Protein AF-A0A450TAS0-F1 (afdb_monomer)

Secondary structure (DSSP, 8-state):
--SSHHHHHHHTTS---S-----S---SS-HHHHHHHHHHHHHHHHT-TTGGG-S--SSHHHHHHHHHHHHHHHHHHHHHHHHHHIIIIIS----TTHHHHHHHHHHHHHHHHHHHHHHHHHHHHHHHHHHHHHHHHT-HHHHHHHHHHHHHHHHHT-HHHHHHHHHHHHHHHHTTSS-S-HHHHHHHHHHHHHHHHHHHHHHHHHHHHHHHHT--HHHHHHHHHHHHHHHHTTS-HHHHHHHHHHHHHTT-TTHHHHHHHHHHHHHHHSTT--IIIIITHHHHHHHHHHHHHHHHHHHHH-

InterPro domains:
  IPR011435 Na(+), Li(+), K(+)/H(+) antiporter subunit A/B [PF07556] (79-300)

Sequence (302 aa):
MRYYSVALIVVRRYSYPASSTCLAIGYATRYKSCVARWKKCILHHRANPQLARIIPRGNDNLYRLLITIGGSIRDLAPVILVIGFFQIVILGNPIPNLGDIAVGIVLVLLGLTLFVRGLEIGLFPLGEALAYSFAKKGSLWWLLIFAFSLGFGTTVAEPALIAVAKEAANVAVEAGMIQSSEAARMEYALGLRFTVALSVGFAIVLGVFRILRGWPVQYLILGGYAGVVIMTGFAPEEIIGIAYDSGGVTTSTITVPMVTALGVGLASSIQGRNPFSDGFGLIAFASLTPMIFVMGYGMLIQ

Radius of gyration: 24.29 Å; Cα contacts (8 Å, |Δi|>4): 286; chains: 1; bounding box: 69×49×59 Å

Foldseek 3Di:
DPPPVVVVVVVVPDDDPDDDDDDDDDDDDCPVVVVVVVVVVVVVVVPDPVVVPPPPPPPPVVVVLVVLLVVLCVVCVVVCVVVVCCQCPVVVHDDPPPPVVVVVSVVSSVVLSVVLVCCVVPQLVVLLVVLLVCLVVVPLPVLLVVQLCLQLVLLLPQPVLLVLLLVLLVLCVVVVLFPPDPVGSVVSSVVLSNLLSNLRSVLSSVLLVCLVVVPQLVVVLVVLVVLLVVLLVVFDPSQLVSLLVSLVSLCDSRNQSNQLSNQLSNQVSDPPGDSVRSSNSSNSSSSRRSSNRSSVVRVVSD

Organism: NCBI:txid2126562

Structure (mmCIF, N/CA/C/O backbone):
data_AF-A0A450TAS0-F1
#
_entry.id   AF-A0A450TAS0-F1
#
loop_
_atom_site.group_PDB
_atom_site.id
_atom_site.type_symbol
_atom_site.label_atom_id
_atom_site.label_alt_id
_atom_site.label_comp_id
_atom_site.label_asym_id
_atom_site.label_entity_id
_atom_site.label_seq_id
_atom_site.pdbx_PDB_ins_code
_atom_site.Cartn_x
_atom_site.Cartn_y
_atom_site.Cartn_z
_atom_site.occupancy
_atom_site.B_iso_or_equiv
_atom_site.auth_seq_id
_atom_site.auth_comp_id
_atom_site.auth_asym_id
_atom_site.auth_atom_id
_atom_site.pdbx_PDB_model_num
ATOM 1 N N . MET A 1 1 ? -22.346 -19.464 -4.940 1.00 35.44 1 MET A N 1
ATOM 2 C CA . MET A 1 1 ? -23.469 -20.265 -4.396 1.00 35.44 1 MET A CA 1
ATOM 3 C C . MET A 1 1 ? -22.976 -21.519 -3.629 1.00 35.44 1 MET A C 1
ATOM 5 O O . MET A 1 1 ? -23.456 -22.613 -3.875 1.00 35.44 1 MET A O 1
ATOM 9 N N . ARG A 1 2 ? -22.007 -21.395 -2.694 1.00 31.14 2 ARG A N 1
ATOM 10 C CA . ARG A 1 2 ? -21.449 -22.547 -1.930 1.00 31.14 2 ARG A CA 1
ATOM 11 C C . ARG A 1 2 ? -21.096 -22.277 -0.453 1.00 31.14 2 ARG A C 1
ATOM 13 O O . ARG A 1 2 ? -20.587 -23.163 0.215 1.00 31.14 2 ARG A O 1
ATOM 20 N N . TYR A 1 3 ? -21.424 -21.100 0.089 1.00 32.47 3 TYR A N 1
ATOM 21 C CA . TYR A 1 3 ? -21.200 -20.776 1.512 1.00 32.47 3 TYR A CA 1
ATOM 22 C C . TYR A 1 3 ? -22.382 -21.128 2.439 1.00 32.47 3 TYR A C 1
ATOM 24 O O . TYR A 1 3 ? -22.249 -21.058 3.654 1.00 32.47 3 TYR A O 1
ATOM 32 N N . TYR A 1 4 ? -23.523 -21.566 1.895 1.00 30.45 4 TYR A N 1
ATOM 33 C CA . TYR A 1 4 ? -24.718 -21.901 2.686 1.00 30.45 4 TYR A CA 1
ATOM 34 C C . TYR A 1 4 ? -24.730 -23.332 3.252 1.00 30.45 4 TYR A C 1
ATOM 36 O O . TYR A 1 4 ? -25.538 -23.642 4.126 1.00 30.45 4 TYR A O 1
ATOM 44 N N . SER A 1 5 ? -23.835 -24.217 2.805 1.00 30.83 5 SER A N 1
ATOM 45 C CA . SER A 1 5 ? -23.929 -25.648 3.135 1.00 30.83 5 SER A CA 1
ATOM 46 C C . SER A 1 5 ? -23.347 -26.025 4.502 1.00 30.83 5 SER A C 1
ATOM 48 O O . SER A 1 5 ? -23.743 -27.047 5.052 1.00 30.83 5 SER A O 1
ATOM 50 N N . VAL A 1 6 ? -22.479 -25.204 5.105 1.00 38.03 6 VAL A N 1
ATOM 51 C CA . VAL A 1 6 ? -21.898 -25.511 6.430 1.00 38.03 6 VAL A CA 1
ATOM 52 C C . VAL A 1 6 ? -22.846 -25.112 7.569 1.00 38.03 6 VAL A C 1
ATOM 54 O O . VAL A 1 6 ? -22.953 -25.826 8.564 1.00 38.03 6 VAL A O 1
ATOM 57 N N . ALA A 1 7 ? -23.628 -24.041 7.394 1.00 33.78 7 ALA A N 1
ATOM 58 C CA . ALA A 1 7 ? -24.626 -23.619 8.380 1.00 33.78 7 ALA A CA 1
ATOM 59 C C . ALA A 1 7 ? -25.794 -24.619 8.504 1.00 33.78 7 ALA A C 1
ATOM 61 O O . ALA A 1 7 ? -26.314 -24.834 9.596 1.00 33.78 7 ALA A O 1
ATOM 62 N N . LEU A 1 8 ? -26.177 -25.286 7.407 1.00 33.12 8 LEU A N 1
ATOM 63 C CA . LEU A 1 8 ? -27.275 -26.259 7.410 1.00 33.12 8 LEU A CA 1
ATOM 64 C C . LEU A 1 8 ? -26.914 -27.604 8.058 1.00 33.12 8 LEU A C 1
ATOM 66 O O . LEU A 1 8 ? -27.802 -28.268 8.588 1.00 33.12 8 LEU A O 1
ATOM 70 N N . ILE A 1 9 ? -25.640 -28.008 8.063 1.00 35.06 9 ILE A N 1
ATOM 71 C CA . ILE A 1 9 ? -25.219 -29.294 8.648 1.00 35.06 9 ILE A CA 1
ATOM 72 C C . ILE A 1 9 ? -25.269 -29.255 10.182 1.00 35.06 9 ILE A C 1
ATOM 74 O O . ILE A 1 9 ? -25.629 -30.253 10.806 1.00 35.06 9 ILE A O 1
ATOM 78 N N . VAL A 1 10 ? -25.010 -28.095 10.793 1.00 36.88 10 VAL A N 1
ATOM 79 C CA . VAL A 1 10 ? -25.123 -27.919 12.253 1.00 36.88 10 VAL A CA 1
ATOM 80 C C . VAL A 1 10 ? -26.588 -27.928 12.706 1.00 36.88 10 VAL A C 1
ATOM 82 O O . VAL A 1 10 ? -26.901 -28.455 13.769 1.00 36.88 10 VAL A O 1
ATOM 85 N N . VAL A 1 11 ? -27.508 -27.431 11.873 1.00 38.12 11 VAL A N 1
ATOM 86 C CA . VAL A 1 11 ? -28.948 -27.401 12.188 1.00 38.12 11 VAL A CA 1
ATOM 87 C C . VAL A 1 11 ? -29.628 -28.757 11.939 1.00 38.12 11 VAL A C 1
ATOM 89 O O . VAL A 1 11 ? -30.587 -29.092 12.627 1.00 38.12 11 VAL A O 1
ATOM 92 N N . ARG A 1 12 ? -29.126 -29.590 11.013 1.00 30.09 12 ARG A N 1
ATOM 93 C CA . ARG A 1 12 ? -29.760 -30.878 10.654 1.00 30.09 12 ARG A CA 1
ATOM 94 C C . ARG A 1 12 ? -29.526 -32.033 11.636 1.00 30.09 12 ARG A C 1
ATOM 96 O O . ARG A 1 12 ? -30.178 -33.060 11.486 1.00 30.09 12 ARG A O 1
ATOM 103 N N . ARG A 1 13 ? -28.604 -31.908 12.601 1.00 33.25 13 ARG A N 1
ATOM 104 C CA . ARG A 1 13 ? -28.257 -32.997 13.543 1.00 33.25 13 ARG A CA 1
ATOM 105 C C . ARG A 1 13 ? -28.968 -32.944 14.896 1.00 33.25 13 ARG A C 1
ATOM 107 O O . ARG A 1 13 ? -28.821 -33.880 15.672 1.00 33.25 13 ARG A O 1
ATOM 114 N N . TYR A 1 14 ? -29.754 -31.904 15.159 1.00 36.06 14 TYR A N 1
ATOM 115 C CA . TYR A 1 14 ? -30.614 -31.830 16.336 1.00 36.06 14 TYR A CA 1
ATOM 116 C C . TYR A 1 14 ? -32.074 -31.841 15.889 1.00 36.06 14 TYR A C 1
ATOM 118 O O . TYR A 1 14 ? -32.618 -30.820 15.473 1.00 36.06 14 TYR A O 1
ATOM 126 N N . SER A 1 15 ? -32.701 -33.016 15.968 1.00 32.84 15 SER A N 1
ATOM 127 C CA . SER A 1 15 ? -34.155 -33.157 15.902 1.00 32.84 15 SER A CA 1
ATOM 128 C C . SER A 1 15 ? -34.784 -32.347 17.034 1.00 32.84 15 SER A C 1
ATOM 130 O O . SER A 1 15 ? -34.845 -32.803 18.173 1.00 32.84 15 SER A O 1
ATOM 132 N N . TYR A 1 16 ? -35.241 -31.136 16.730 1.00 31.61 16 TYR A N 1
ATOM 133 C CA . TYR A 1 16 ? -36.223 -30.446 17.556 1.00 31.61 16 TYR A CA 1
ATOM 134 C C . TYR A 1 16 ? -37.625 -30.910 17.139 1.00 31.61 16 TYR A C 1
ATOM 136 O O . TYR A 1 16 ? -37.886 -31.032 15.938 1.00 31.61 16 TYR A O 1
ATOM 144 N N . PRO A 1 17 ? -38.538 -31.170 18.091 1.00 27.75 17 PRO A N 1
ATOM 145 C CA . PRO A 1 17 ? -39.923 -31.467 17.769 1.00 27.75 17 PRO A CA 1
ATOM 146 C C . PRO A 1 17 ? -40.563 -30.280 17.043 1.00 27.75 17 PRO A C 1
ATOM 148 O O . PRO A 1 17 ? -40.332 -29.113 17.364 1.00 27.75 17 PRO A O 1
ATOM 151 N N . ALA A 1 18 ? -41.351 -30.619 16.028 1.00 38.34 18 ALA A N 1
ATOM 152 C CA . ALA A 1 18 ? -42.026 -29.701 15.135 1.00 38.34 18 ALA A CA 1
ATOM 153 C C . ALA A 1 18 ? -42.940 -28.725 15.891 1.00 38.34 18 ALA A C 1
ATOM 155 O O . ALA A 1 18 ? -43.994 -29.096 16.393 1.00 38.34 18 ALA A O 1
ATOM 156 N N . SER A 1 19 ? -42.573 -27.447 15.906 1.00 31.59 19 SER A N 1
ATOM 157 C CA . SER A 1 19 ? -43.542 -26.356 15.813 1.00 31.59 19 SER A CA 1
ATOM 158 C C . SER A 1 19 ? -42.838 -25.110 15.276 1.00 31.59 19 SER A C 1
ATOM 160 O O . SER A 1 19 ? -41.764 -24.731 15.735 1.00 31.59 19 SER A O 1
ATOM 162 N N . SER A 1 20 ? -43.455 -24.480 14.275 1.00 29.81 20 SER A N 1
ATOM 163 C CA . SER A 1 20 ? -43.046 -23.253 13.568 1.00 29.81 20 SER A CA 1
ATOM 164 C C . SER A 1 20 ? -41.885 -23.347 12.561 1.00 29.81 20 SER A C 1
ATOM 166 O O . SER A 1 20 ? -40.805 -22.782 12.717 1.00 29.81 20 SER A O 1
ATOM 168 N N . THR A 1 21 ? -42.204 -23.995 11.441 1.00 31.34 21 THR A N 1
ATOM 169 C CA . THR A 1 21 ? -41.833 -23.610 10.070 1.00 31.34 21 THR A CA 1
ATOM 170 C C . THR A 1 21 ? -41.731 -22.089 9.889 1.00 31.34 21 THR A C 1
ATOM 172 O O . THR A 1 21 ? -42.644 -21.358 10.264 1.00 31.34 21 THR A O 1
ATOM 175 N N . CYS A 1 22 ? -40.680 -21.612 9.223 1.00 28.45 22 CYS A N 1
ATOM 176 C CA . CYS A 1 22 ? -40.711 -20.322 8.532 1.00 28.45 22 CYS A CA 1
ATOM 177 C C . CYS A 1 22 ? -39.947 -20.466 7.212 1.00 28.45 22 CYS A C 1
ATOM 179 O O . CYS A 1 22 ? -38.716 -20.441 7.169 1.00 28.45 22 CYS A O 1
ATOM 181 N N . LEU A 1 23 ? -40.724 -20.717 6.159 1.00 28.97 23 LEU A N 1
ATOM 182 C CA . LEU A 1 23 ? -40.334 -20.647 4.758 1.00 28.97 23 LEU A CA 1
ATOM 183 C C . LEU A 1 23 ? -39.962 -19.192 4.403 1.00 28.97 23 LEU A C 1
ATOM 185 O O . LEU A 1 23 ? -40.353 -18.253 5.093 1.00 28.97 23 LEU A O 1
ATOM 189 N N . ALA A 1 24 ? -39.200 -19.023 3.327 1.00 33.38 24 ALA A N 1
ATOM 190 C CA . ALA A 1 24 ? -38.723 -17.744 2.809 1.00 33.38 24 ALA A CA 1
ATOM 191 C C . ALA A 1 24 ? -39.842 -16.727 2.468 1.00 33.38 24 ALA A C 1
ATOM 193 O O . ALA A 1 24 ? -40.981 -17.115 2.235 1.00 33.38 24 ALA A O 1
ATOM 194 N N . ILE A 1 25 ? -39.422 -15.458 2.300 1.00 27.89 25 ILE A N 1
ATOM 195 C CA . ILE A 1 25 ? -40.120 -14.262 1.761 1.00 27.89 25 ILE A CA 1
ATOM 196 C C . ILE A 1 25 ? -40.604 -13.269 2.841 1.00 27.89 25 ILE A C 1
ATOM 198 O O . ILE A 1 25 ? -41.451 -13.584 3.668 1.00 27.89 25 ILE A O 1
ATOM 202 N N . GLY A 1 26 ? -40.092 -12.027 2.796 1.00 25.30 26 GLY A N 1
ATOM 203 C CA . GLY A 1 26 ? -40.680 -10.879 3.506 1.00 25.30 26 GLY A CA 1
ATOM 204 C C . GLY A 1 26 ? -39.673 -9.844 4.022 1.00 25.30 26 GLY A C 1
ATOM 205 O O . GLY A 1 26 ? -39.051 -10.029 5.064 1.00 25.30 26 GLY A O 1
ATOM 206 N N . TYR A 1 27 ? -39.536 -8.741 3.287 1.00 28.92 27 TYR A N 1
ATOM 207 C CA . TYR A 1 27 ? -38.659 -7.598 3.547 1.00 28.92 27 TYR A CA 1
ATOM 208 C C . TYR A 1 27 ? -38.978 -6.813 4.850 1.00 28.92 27 TYR A C 1
ATOM 210 O O . TYR A 1 27 ? -40.124 -6.612 5.235 1.00 28.92 27 TYR A O 1
ATOM 218 N N . ALA A 1 28 ? -37.905 -6.274 5.445 1.00 32.03 28 ALA A N 1
ATOM 219 C CA . ALA A 1 28 ? -37.782 -4.958 6.099 1.00 32.03 28 ALA A CA 1
ATOM 220 C C . ALA A 1 28 ? -38.254 -4.655 7.547 1.00 32.03 28 ALA A C 1
ATOM 222 O O . ALA A 1 28 ? -37.726 -3.695 8.103 1.00 32.03 28 ALA A O 1
ATOM 223 N N . THR A 1 29 ? -39.108 -5.414 8.246 1.00 30.75 29 THR A N 1
ATOM 224 C CA . THR A 1 29 ? -39.664 -4.917 9.547 1.00 30.75 29 THR A CA 1
ATOM 225 C C . THR A 1 29 ? -39.284 -5.664 10.835 1.00 30.75 29 THR A C 1
ATOM 227 O O . THR A 1 29 ? -39.680 -5.240 11.920 1.00 30.75 29 THR A O 1
ATOM 230 N N . ARG A 1 30 ? -38.454 -6.720 10.799 1.00 34.16 30 ARG A N 1
ATOM 231 C CA . ARG A 1 30 ? -38.164 -7.563 11.993 1.00 34.16 30 ARG A CA 1
ATOM 232 C C . ARG A 1 30 ? -36.744 -7.511 12.575 1.00 34.16 30 ARG A C 1
ATOM 234 O O . ARG A 1 30 ? -36.424 -8.306 13.462 1.00 34.16 30 ARG A O 1
ATOM 241 N N . TYR A 1 31 ? -35.899 -6.568 12.151 1.00 32.84 31 TYR A N 1
ATOM 242 C CA . TYR A 1 31 ? -34.490 -6.515 12.582 1.00 32.84 31 TYR A CA 1
ATOM 243 C C . TYR A 1 31 ? -34.329 -6.327 14.105 1.00 32.84 31 TYR A C 1
ATOM 245 O O . TYR A 1 31 ? -33.548 -7.032 14.741 1.00 32.84 31 TYR A O 1
ATOM 253 N N . LYS A 1 32 ? -35.136 -5.458 14.737 1.00 33.66 32 LYS A N 1
ATOM 254 C CA . LYS A 1 32 ? -35.046 -5.196 16.189 1.00 33.66 32 LYS A CA 1
ATOM 255 C C . LYS A 1 32 ? -35.418 -6.411 17.049 1.00 33.66 32 LYS A C 1
ATOM 257 O O . LYS A 1 32 ? -34.721 -6.705 18.019 1.00 33.66 32 LYS A O 1
ATOM 262 N N . SER A 1 33 ? -36.465 -7.154 16.688 1.00 33.19 33 SER A N 1
ATOM 263 C CA . SER A 1 33 ? -36.905 -8.330 17.457 1.00 33.19 33 SER A CA 1
ATOM 264 C C . SER A 1 33 ? -35.963 -9.525 17.292 1.00 33.19 33 SER A C 1
ATOM 266 O O . SER A 1 33 ? -35.768 -10.280 18.245 1.00 33.19 33 SER A O 1
ATOM 268 N N . CYS A 1 34 ? -35.335 -9.670 16.119 1.00 38.41 34 CYS A N 1
ATOM 269 C CA . CYS A 1 34 ? -34.344 -10.716 15.876 1.00 38.41 34 CYS A CA 1
ATOM 270 C C . CYS A 1 34 ? -33.044 -10.439 16.652 1.00 38.41 34 CYS A C 1
ATOM 272 O O . CYS A 1 34 ? -32.566 -11.314 17.369 1.00 38.41 34 CYS A O 1
ATOM 274 N N . VAL A 1 35 ? -32.543 -9.195 16.636 1.00 44.97 35 VAL A N 1
ATOM 275 C CA . VAL A 1 35 ? -31.346 -8.787 17.400 1.00 44.97 35 VAL A CA 1
ATOM 276 C C . VAL A 1 35 ? -31.571 -8.882 18.912 1.00 44.97 35 VAL A C 1
ATOM 278 O O . VAL A 1 35 ? -30.679 -9.324 19.635 1.00 44.97 35 VAL A O 1
ATOM 281 N N . ALA A 1 36 ? -32.763 -8.536 19.411 1.00 42.44 36 ALA A N 1
ATOM 282 C CA . ALA A 1 36 ? -33.093 -8.678 20.830 1.00 42.44 36 ALA A CA 1
ATOM 283 C C . ALA A 1 36 ? -33.118 -10.150 21.279 1.00 42.44 36 ALA A C 1
ATOM 285 O O . ALA A 1 36 ? -32.601 -10.485 22.348 1.00 42.44 36 ALA A O 1
ATOM 286 N N . ARG A 1 37 ? -33.668 -11.044 20.446 1.00 41.84 37 ARG A N 1
ATOM 287 C CA . ARG A 1 37 ? -33.716 -12.487 20.725 1.00 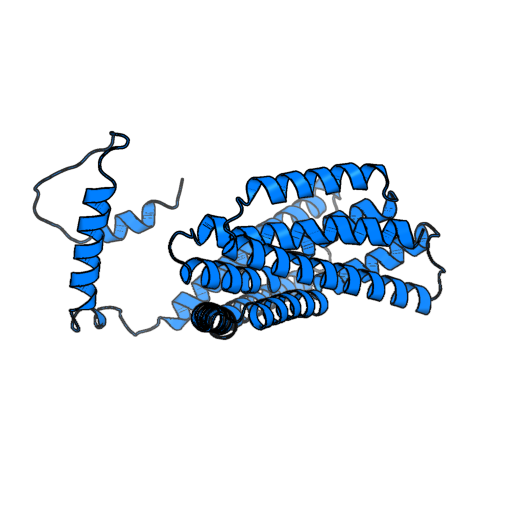41.84 37 ARG A CA 1
ATOM 288 C C . ARG A 1 37 ? -32.330 -13.137 20.578 1.00 41.84 37 ARG A C 1
ATOM 290 O O . ARG A 1 37 ? -31.981 -13.988 21.390 1.00 41.84 37 ARG A O 1
ATOM 297 N N . TRP A 1 38 ? -31.501 -12.645 19.655 1.00 40.88 38 TRP A N 1
ATOM 298 C CA . TRP A 1 38 ? -30.097 -13.040 19.483 1.00 40.88 38 TRP A CA 1
ATOM 299 C C . TRP A 1 38 ? -29.210 -12.592 20.660 1.00 40.88 38 TRP A C 1
ATOM 301 O O . TRP A 1 38 ? -28.462 -13.402 21.207 1.00 40.88 38 TRP A O 1
ATOM 311 N N . LYS A 1 39 ? -29.373 -11.351 21.154 1.00 37.97 39 LYS A N 1
ATOM 312 C CA . LYS A 1 39 ? -28.718 -10.868 22.388 1.00 37.97 39 LYS A CA 1
ATOM 313 C C . LYS A 1 39 ? -29.094 -11.716 23.604 1.00 37.97 39 LYS A C 1
ATOM 315 O O . LYS A 1 39 ? -28.212 -12.058 24.387 1.00 37.97 39 LYS A O 1
ATOM 320 N N . LYS A 1 40 ? -30.373 -12.090 23.746 1.00 43.28 40 LYS A N 1
ATOM 321 C CA . LYS A 1 40 ? -30.839 -12.970 24.834 1.00 43.28 40 LYS A CA 1
ATOM 322 C C . LYS A 1 40 ? -30.226 -14.371 24.739 1.00 43.28 40 LYS A C 1
ATOM 324 O O . LYS A 1 40 ? -29.800 -14.900 25.757 1.00 43.28 40 LYS A O 1
ATOM 329 N N . CYS A 1 41 ? -30.106 -14.931 23.534 1.00 47.94 41 CYS A N 1
ATOM 330 C CA . CYS A 1 41 ? -29.494 -16.245 23.310 1.00 47.94 41 CYS A CA 1
ATOM 331 C C . CYS A 1 41 ? -27.981 -16.252 23.615 1.00 47.94 41 CYS A C 1
ATOM 333 O O . CYS A 1 41 ? -27.479 -17.182 24.240 1.00 47.94 41 CYS A O 1
ATOM 335 N N . ILE A 1 42 ? -27.259 -15.187 23.244 1.00 46.91 42 ILE A N 1
ATOM 336 C CA . ILE A 1 42 ? -25.819 -15.037 23.524 1.00 46.91 42 ILE A CA 1
ATOM 337 C C . ILE A 1 42 ? -25.547 -14.804 25.010 1.00 46.91 42 ILE A C 1
ATOM 339 O O . ILE A 1 42 ? -24.624 -15.398 25.568 1.00 46.91 42 ILE A O 1
ATOM 343 N N . LEU A 1 43 ? -26.351 -13.961 25.665 1.00 46.47 43 LEU A N 1
ATOM 344 C CA . LEU A 1 43 ? -26.216 -13.700 27.100 1.00 46.47 43 LEU A CA 1
ATOM 345 C C . LEU A 1 43 ? -26.523 -14.955 27.927 1.00 46.47 43 LEU A C 1
ATOM 347 O O . LEU A 1 43 ? -25.828 -15.215 28.905 1.00 46.47 43 LEU A O 1
ATOM 351 N N . HIS A 1 44 ? -27.482 -15.777 27.493 1.00 44.69 44 HIS A N 1
ATOM 352 C CA . HIS A 1 44 ? -27.802 -17.036 28.164 1.00 44.69 44 HIS A CA 1
ATOM 353 C C . HIS A 1 44 ? -26.720 -18.117 27.967 1.00 44.69 44 HIS A C 1
ATOM 355 O O . HIS A 1 44 ? -26.502 -18.929 28.867 1.00 44.69 44 HIS A O 1
ATOM 361 N N . HIS A 1 45 ? -25.997 -18.108 26.839 1.00 45.22 45 HIS A N 1
ATOM 362 C CA . HIS A 1 45 ? -24.885 -19.036 26.589 1.00 45.22 45 HIS A CA 1
ATOM 363 C C . HIS A 1 45 ? -23.554 -18.621 27.235 1.00 45.22 45 HIS A C 1
ATOM 365 O O . HIS A 1 45 ? -22.766 -19.499 27.580 1.00 45.22 45 HIS A O 1
ATOM 371 N N . ARG A 1 46 ? -23.304 -17.322 27.465 1.00 44.31 46 ARG A N 1
ATOM 372 C CA . ARG A 1 46 ? -22.100 -16.849 28.186 1.00 44.31 46 ARG A CA 1
ATOM 373 C C . ARG A 1 46 ? -22.082 -17.223 29.670 1.00 44.31 46 ARG A C 1
ATOM 375 O O . ARG A 1 46 ? -21.008 -17.281 30.254 1.00 44.31 46 ARG A O 1
ATOM 382 N N . ALA A 1 47 ? -23.248 -17.463 30.269 1.00 42.75 47 ALA A N 1
ATOM 383 C CA . ALA A 1 47 ? -23.394 -17.715 31.701 1.00 42.75 47 ALA A CA 1
ATOM 384 C C . ALA A 1 47 ? -23.353 -19.206 32.094 1.00 42.75 47 ALA A C 1
ATOM 386 O O . ALA A 1 47 ? -23.482 -19.513 33.275 1.00 42.75 47 ALA A O 1
ATOM 387 N N . ASN A 1 48 ? -23.190 -20.139 31.144 1.00 39.72 48 ASN A N 1
ATOM 388 C CA . ASN A 1 48 ? -23.233 -21.574 31.438 1.00 39.72 48 ASN A CA 1
ATOM 389 C C . ASN A 1 48 ? -21.831 -22.225 31.352 1.00 39.72 48 ASN A C 1
ATOM 391 O O . ASN A 1 48 ? -21.398 -22.596 30.256 1.00 39.72 48 ASN A O 1
ATOM 395 N N . PRO A 1 49 ? -21.113 -22.405 32.480 1.00 45.66 49 PRO A N 1
ATOM 396 C CA . PRO A 1 49 ? -19.757 -22.967 32.502 1.00 45.66 49 PRO A CA 1
ATOM 397 C C . PRO A 1 49 ? -19.677 -24.439 32.053 1.00 45.66 49 PRO A C 1
ATOM 399 O O . PRO A 1 49 ? -18.585 -24.946 31.803 1.00 45.66 49 PRO A O 1
ATOM 402 N N . GLN A 1 50 ? -20.815 -25.124 31.895 1.00 43.72 50 GLN A N 1
ATOM 403 C CA . GLN A 1 50 ? -20.890 -26.480 31.337 1.00 43.72 50 GLN A CA 1
ATOM 404 C C . GLN A 1 50 ? -20.769 -26.494 29.800 1.00 43.72 50 GLN A C 1
ATOM 406 O O . GLN A 1 50 ? -20.260 -27.460 29.236 1.00 43.72 50 GLN A O 1
ATOM 411 N N . LEU A 1 51 ? -21.160 -25.419 29.098 1.00 40.84 51 LEU A N 1
ATOM 412 C CA . LEU A 1 51 ? -21.150 -25.396 27.627 1.00 40.84 51 LEU A CA 1
ATOM 413 C C . LEU A 1 51 ? -19.765 -25.091 27.032 1.00 40.84 51 LEU A C 1
ATOM 415 O O . LEU A 1 51 ? -19.478 -25.461 25.898 1.00 40.84 51 LEU A O 1
ATOM 419 N N . ALA A 1 52 ? -18.876 -24.482 27.823 1.00 39.28 52 ALA A N 1
ATOM 420 C CA . ALA A 1 52 ? -17.470 -24.291 27.470 1.00 39.28 52 ALA A CA 1
ATOM 421 C C . ALA A 1 52 ? -16.668 -25.612 27.442 1.00 39.28 52 ALA A C 1
ATOM 423 O O . ALA A 1 52 ? -15.524 -25.619 26.990 1.00 39.28 52 ALA A O 1
ATOM 424 N N . ARG A 1 53 ? -17.254 -26.730 27.905 1.00 39.00 53 ARG A N 1
ATOM 425 C CA . ARG A 1 53 ? -16.638 -28.069 27.874 1.00 39.00 53 ARG A CA 1
ATOM 426 C C . ARG A 1 53 ? -16.980 -28.900 26.631 1.00 39.00 53 ARG A C 1
ATOM 428 O O . ARG A 1 53 ? -16.401 -29.965 26.472 1.00 39.00 53 ARG A O 1
ATOM 435 N N . ILE A 1 54 ? -17.872 -28.438 25.747 1.00 43.41 54 ILE A N 1
ATOM 436 C CA . ILE A 1 54 ? -18.343 -29.212 24.572 1.00 43.41 54 ILE A CA 1
ATOM 437 C C . ILE A 1 54 ? -17.640 -28.764 23.272 1.00 43.41 54 ILE A C 1
ATOM 439 O O . ILE A 1 54 ? -18.150 -28.938 22.171 1.00 43.41 54 ILE A O 1
ATOM 443 N N . ILE A 1 55 ? -16.442 -28.184 23.378 1.00 43.28 55 ILE A N 1
ATOM 444 C CA . ILE A 1 55 ? -15.515 -28.109 22.244 1.00 43.28 55 ILE A CA 1
ATOM 445 C C . ILE A 1 55 ? -14.453 -29.178 22.510 1.00 43.28 55 ILE A C 1
ATOM 447 O O . ILE A 1 55 ? -13.719 -29.042 23.493 1.00 43.28 55 ILE A O 1
ATOM 451 N N . PRO A 1 56 ? -14.400 -30.265 21.721 1.00 40.84 56 PRO A N 1
ATOM 452 C CA . PRO A 1 56 ? -13.432 -31.329 21.944 1.00 40.84 56 PRO A CA 1
ATOM 453 C C . PRO A 1 56 ? -12.014 -30.761 21.809 1.00 40.84 56 PRO A C 1
ATOM 455 O O . PRO A 1 56 ? -11.577 -30.440 20.715 1.00 40.84 56 PRO A O 1
ATOM 458 N N . ARG A 1 57 ? -11.301 -30.637 22.937 1.00 53.88 57 ARG A N 1
ATOM 459 C CA . ARG A 1 57 ? -9.887 -30.225 23.042 1.00 53.88 57 ARG A CA 1
ATOM 460 C C . ARG A 1 57 ? -8.945 -31.367 22.636 1.00 53.88 57 ARG A C 1
ATOM 462 O O . ARG A 1 57 ? -8.120 -31.817 23.430 1.00 53.88 57 ARG A O 1
ATOM 469 N N . GLY A 1 58 ? -9.092 -31.888 21.424 1.00 48.69 58 GLY A N 1
ATOM 470 C CA . GLY A 1 58 ? -8.306 -33.031 20.962 1.00 48.69 58 GLY A CA 1
ATOM 471 C C . GLY A 1 58 ? -8.145 -33.025 19.450 1.00 48.69 58 GLY A C 1
ATOM 472 O O . GLY A 1 58 ? -9.100 -33.292 18.734 1.00 48.69 58 GLY A O 1
ATOM 473 N N . ASN A 1 59 ? -6.918 -32.754 18.990 1.00 51.12 59 ASN A N 1
ATOM 474 C CA . ASN A 1 59 ? -6.473 -32.636 17.589 1.00 51.12 59 ASN A CA 1
ATOM 475 C C . ASN A 1 59 ? -6.783 -31.312 16.844 1.00 51.12 59 ASN A C 1
ATOM 477 O O . ASN A 1 59 ? -6.656 -31.227 15.622 1.00 51.12 59 ASN A O 1
ATOM 481 N N . ASP A 1 60 ? -7.098 -30.242 17.580 1.00 62.41 60 ASP A N 1
ATOM 482 C CA . ASP A 1 60 ? -7.431 -28.915 17.030 1.00 62.41 60 ASP A CA 1
ATOM 483 C C . ASP A 1 60 ? -6.301 -28.255 16.221 1.00 62.41 60 ASP A C 1
ATOM 485 O O . ASP A 1 60 ? -6.565 -27.439 15.338 1.00 62.41 60 ASP A O 1
ATOM 489 N N . ASN A 1 61 ? -5.038 -28.594 16.497 1.00 67.81 61 ASN A N 1
ATOM 490 C CA . ASN A 1 61 ? -3.891 -27.953 15.852 1.00 67.81 61 ASN A CA 1
ATOM 491 C C . ASN A 1 61 ? -3.680 -28.445 14.417 1.00 67.81 61 ASN A C 1
ATOM 493 O O . ASN A 1 61 ? -3.440 -27.625 13.538 1.00 67.81 61 ASN A O 1
ATOM 497 N N . LEU A 1 62 ? -3.825 -29.750 14.157 1.00 67.31 62 LEU A N 1
ATOM 498 C CA . LEU A 1 62 ? -3.624 -30.313 12.819 1.00 67.31 62 LEU A CA 1
ATOM 499 C C . LEU A 1 62 ? -4.750 -29.899 11.864 1.00 67.31 62 LEU A C 1
ATOM 501 O O . LEU A 1 62 ? -4.485 -29.512 10.731 1.00 67.31 62 LEU A O 1
ATOM 505 N N . TYR A 1 63 ? -6.000 -29.906 12.338 1.00 70.38 63 TYR A N 1
ATOM 506 C CA . TYR A 1 63 ? -7.145 -29.454 11.544 1.00 70.38 63 TYR A CA 1
ATOM 507 C C . TYR A 1 63 ? -7.058 -27.958 11.213 1.00 70.38 63 TYR A C 1
ATOM 509 O O . TYR A 1 63 ? -7.306 -27.561 10.076 1.00 70.38 63 TYR A O 1
ATOM 517 N N . ARG A 1 64 ? -6.637 -27.123 12.176 1.00 66.88 64 ARG A N 1
ATOM 518 C CA . ARG A 1 64 ? -6.373 -25.698 11.923 1.00 66.88 64 ARG A CA 1
ATOM 519 C C . ARG A 1 64 ? -5.249 -25.506 10.912 1.00 66.88 64 ARG A C 1
ATOM 521 O O . ARG A 1 64 ? -5.416 -24.716 9.995 1.00 66.88 64 ARG A O 1
ATOM 528 N N . LEU A 1 65 ? -4.154 -26.251 11.043 1.00 70.06 65 LEU A N 1
ATOM 529 C CA . LEU A 1 65 ? -3.001 -26.148 10.151 1.00 70.06 65 LEU A CA 1
ATOM 530 C C . LEU A 1 65 ? -3.354 -26.585 8.718 1.00 70.06 65 LEU A C 1
ATOM 532 O O . LEU A 1 65 ? -3.017 -25.882 7.770 1.00 70.06 65 LEU A O 1
ATOM 536 N N . LEU A 1 66 ? -4.127 -27.664 8.552 1.00 73.50 66 LEU A N 1
ATOM 537 C CA . LEU A 1 66 ? -4.650 -28.100 7.250 1.00 73.50 66 LEU A CA 1
ATOM 538 C C . LEU A 1 66 ? -5.600 -27.071 6.618 1.00 73.50 66 LEU A C 1
ATOM 540 O O . LEU A 1 66 ? -5.537 -26.839 5.411 1.00 73.50 66 LEU A O 1
ATOM 544 N N . ILE A 1 67 ? -6.453 -26.420 7.416 1.00 73.38 67 ILE A N 1
ATOM 545 C CA . ILE A 1 67 ? -7.313 -25.332 6.930 1.00 73.38 67 ILE A CA 1
ATOM 546 C C . ILE A 1 67 ? -6.482 -24.127 6.486 1.00 73.38 67 ILE A C 1
ATOM 548 O O . ILE A 1 67 ? -6.773 -23.560 5.434 1.00 73.38 67 ILE A O 1
ATOM 552 N N . THR A 1 68 ? -5.457 -23.733 7.248 1.00 70.25 68 THR A N 1
ATOM 553 C CA . THR A 1 68 ? -4.611 -22.585 6.886 1.00 70.25 68 THR A CA 1
ATOM 554 C C . THR A 1 68 ? -3.799 -22.868 5.623 1.00 70.25 68 THR A C 1
ATOM 556 O O . THR A 1 68 ? -3.753 -22.012 4.746 1.00 70.25 68 THR A O 1
ATOM 559 N N . ILE A 1 69 ? -3.261 -24.084 5.462 1.00 77.31 69 ILE A N 1
ATOM 560 C CA . ILE A 1 69 ? -2.618 -24.510 4.206 1.00 77.31 69 ILE A CA 1
ATOM 561 C C . ILE A 1 69 ? -3.611 -24.433 3.040 1.00 77.31 69 ILE A C 1
ATOM 563 O O . ILE A 1 69 ? -3.280 -23.905 1.981 1.00 77.31 69 ILE A O 1
ATOM 567 N N . GLY A 1 70 ? -4.845 -24.911 3.234 1.00 80.50 70 GLY A N 1
ATOM 568 C CA . GLY A 1 70 ? -5.901 -24.793 2.226 1.00 80.50 70 GLY A CA 1
ATOM 569 C C . GLY A 1 70 ? -6.229 -23.339 1.859 1.00 80.50 70 GLY A C 1
ATOM 570 O O . GLY A 1 70 ? -6.514 -23.055 0.696 1.00 80.50 70 GLY A O 1
ATOM 571 N N . GLY A 1 71 ? -6.150 -22.421 2.827 1.00 74.81 71 GLY A N 1
ATOM 572 C CA . GLY A 1 71 ? -6.247 -20.975 2.611 1.00 74.81 71 GLY A CA 1
ATOM 573 C C . GLY A 1 71 ? -5.118 -20.450 1.726 1.00 74.81 71 GLY A C 1
ATOM 574 O O . GLY A 1 71 ? -5.391 -19.917 0.656 1.00 74.81 71 GLY A O 1
ATOM 575 N N . SER A 1 72 ? -3.867 -20.718 2.095 1.00 76.94 72 SER A N 1
ATOM 576 C CA . SER A 1 72 ? -2.683 -20.299 1.333 1.00 76.94 72 SER A CA 1
ATOM 577 C C . SER A 1 72 ? -2.679 -20.834 -0.105 1.00 76.94 72 SER A C 1
ATOM 579 O O . SER A 1 72 ? -2.305 -20.123 -1.035 1.00 76.94 72 SER A O 1
ATOM 581 N N . ILE A 1 73 ? -3.146 -22.072 -0.320 1.00 83.06 73 ILE A N 1
ATOM 582 C CA . ILE A 1 73 ? -3.317 -22.635 -1.670 1.00 83.06 73 ILE A CA 1
ATOM 583 C C . ILE A 1 73 ? -4.339 -21.820 -2.462 1.00 83.06 73 ILE A C 1
ATOM 585 O O . ILE A 1 73 ? -4.107 -21.517 -3.629 1.00 83.06 73 ILE A O 1
ATOM 589 N N . ARG A 1 74 ? -5.468 -21.459 -1.847 1.00 82.56 74 ARG A N 1
ATOM 590 C CA . ARG A 1 74 ? -6.500 -20.651 -2.501 1.00 82.56 74 ARG A CA 1
ATOM 591 C C . ARG A 1 74 ? -6.006 -19.242 -2.833 1.00 82.56 74 ARG A C 1
ATOM 593 O O . ARG A 1 74 ? -6.431 -18.713 -3.856 1.00 82.56 74 ARG A O 1
ATOM 600 N N . ASP A 1 75 ? -5.134 -18.671 -2.010 1.00 78.31 75 ASP A N 1
ATOM 601 C CA . ASP A 1 75 ? -4.558 -17.342 -2.233 1.00 78.31 75 ASP A CA 1
ATOM 602 C C . ASP A 1 75 ? -3.529 -17.355 -3.376 1.00 78.31 75 ASP A C 1
ATOM 604 O O . ASP A 1 75 ? -3.487 -16.429 -4.185 1.00 78.31 75 ASP A O 1
ATOM 608 N N . LEU A 1 76 ? -2.748 -18.434 -3.502 1.00 80.50 76 LEU A N 1
ATOM 609 C CA . LEU A 1 76 ? -1.711 -18.572 -4.531 1.00 80.50 76 LEU A CA 1
ATOM 610 C C . LEU A 1 76 ? -2.240 -19.132 -5.865 1.00 80.50 76 LEU A C 1
ATOM 612 O O . LEU A 1 76 ? -1.682 -18.850 -6.926 1.00 80.50 76 LEU A O 1
ATOM 616 N N . ALA A 1 77 ? -3.327 -19.912 -5.838 1.00 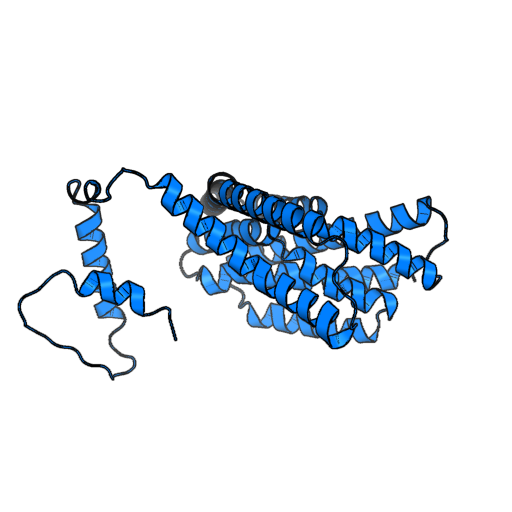86.56 77 ALA A N 1
ATOM 617 C CA . ALA A 1 77 ? -3.888 -20.564 -7.022 1.00 86.56 77 ALA A CA 1
ATOM 618 C C . ALA A 1 77 ? -4.212 -19.601 -8.182 1.00 86.56 77 ALA A C 1
ATOM 620 O O . ALA A 1 77 ? -3.863 -19.941 -9.310 1.00 86.56 77 ALA A O 1
ATOM 621 N N . PRO A 1 78 ? -4.819 -18.414 -7.973 1.00 86.00 78 PRO A N 1
ATOM 622 C CA . PRO A 1 78 ? -5.079 -17.469 -9.055 1.00 86.00 78 PRO A CA 1
ATOM 623 C C . PRO A 1 78 ? -3.797 -17.027 -9.762 1.00 86.00 78 PRO A C 1
ATOM 625 O O . PRO A 1 78 ? -3.763 -16.993 -10.986 1.00 86.00 78 PRO A O 1
ATOM 628 N N . VAL A 1 79 ? -2.733 -16.753 -9.002 1.00 84.25 79 VAL A N 1
ATOM 629 C CA . VAL A 1 79 ? -1.435 -16.335 -9.548 1.00 84.25 79 VAL A CA 1
ATOM 630 C C . VAL A 1 79 ? -0.819 -17.465 -10.370 1.00 84.25 79 VAL A C 1
ATOM 632 O O . VAL A 1 79 ? -0.445 -17.250 -11.520 1.00 84.25 79 VAL A O 1
ATOM 635 N N . ILE A 1 80 ? -0.786 -18.685 -9.822 1.00 86.06 80 ILE A N 1
ATOM 636 C CA . ILE A 1 80 ? -0.267 -19.867 -10.529 1.00 86.06 80 ILE A CA 1
ATOM 637 C C . ILE A 1 80 ? -1.060 -20.125 -11.816 1.00 86.06 80 ILE A C 1
ATOM 639 O O . ILE A 1 80 ? -0.468 -20.405 -12.856 1.00 86.06 80 ILE A O 1
ATOM 643 N N . LEU A 1 81 ? -2.389 -20.014 -11.762 1.00 88.62 81 LEU A N 1
ATOM 644 C CA . LEU A 1 81 ? -3.257 -20.229 -12.919 1.00 88.62 81 LEU A CA 1
ATOM 645 C C . LEU A 1 81 ? -3.037 -19.176 -14.004 1.00 88.62 81 LEU A C 1
ATOM 647 O O . LEU A 1 81 ? -2.934 -19.540 -15.171 1.00 88.62 81 LEU A O 1
ATOM 651 N N . VAL A 1 82 ? -2.947 -17.895 -13.636 1.00 88.56 82 VAL A N 1
ATOM 652 C CA . VAL A 1 82 ? -2.707 -16.811 -14.598 1.00 88.56 82 VAL A CA 1
ATOM 653 C C . VAL A 1 82 ? -1.330 -16.964 -15.237 1.00 88.56 82 VAL A C 1
ATOM 655 O O . VAL A 1 82 ? -1.232 -16.958 -16.462 1.00 88.56 82 VAL A O 1
ATOM 658 N N . ILE A 1 83 ? -0.279 -17.177 -14.441 1.00 86.50 83 ILE A N 1
ATOM 659 C CA . ILE A 1 83 ? 1.080 -17.368 -14.966 1.00 86.50 83 ILE A CA 1
ATOM 660 C C . ILE A 1 83 ? 1.134 -18.605 -15.867 1.00 86.50 83 ILE A C 1
ATOM 662 O O . ILE A 1 83 ? 1.644 -18.521 -16.981 1.00 86.50 83 ILE A O 1
ATOM 666 N N . GLY A 1 84 ? 0.568 -19.733 -15.427 1.00 87.06 84 GLY A N 1
ATOM 667 C CA . GLY A 1 84 ? 0.534 -20.970 -16.207 1.00 87.06 84 GLY A CA 1
ATOM 668 C C . GLY A 1 84 ? -0.235 -20.819 -17.519 1.00 87.06 84 GLY A C 1
ATOM 669 O O . GLY A 1 84 ? 0.219 -21.299 -18.555 1.00 87.06 84 GLY A O 1
ATOM 670 N N . PHE A 1 85 ? -1.356 -20.096 -17.502 1.00 89.88 85 PHE A N 1
ATOM 671 C CA . PHE A 1 85 ? -2.113 -19.771 -18.707 1.00 89.88 85 PHE A CA 1
ATOM 672 C C . PHE A 1 85 ? -1.277 -18.944 -19.693 1.00 89.88 85 PHE A C 1
ATOM 674 O O . PHE A 1 85 ? -1.173 -19.318 -20.859 1.00 89.88 85 PHE A O 1
ATOM 681 N N . PHE A 1 86 ? -0.625 -17.872 -19.234 1.00 88.50 86 PHE A N 1
ATOM 682 C CA . PHE A 1 86 ? 0.227 -17.048 -20.097 1.00 88.50 86 PHE A CA 1
ATOM 683 C C . PHE A 1 86 ? 1.431 -17.827 -20.647 1.00 88.50 86 PHE A C 1
ATOM 685 O O . PHE A 1 86 ? 1.727 -17.730 -21.834 1.00 88.50 86 PHE A O 1
ATOM 692 N N . GLN A 1 87 ? 2.098 -18.637 -19.824 1.00 86.44 87 GLN A N 1
ATOM 693 C CA . GLN A 1 87 ? 3.250 -19.448 -20.238 1.00 86.44 87 GLN A CA 1
ATOM 694 C C . GLN A 1 87 ? 2.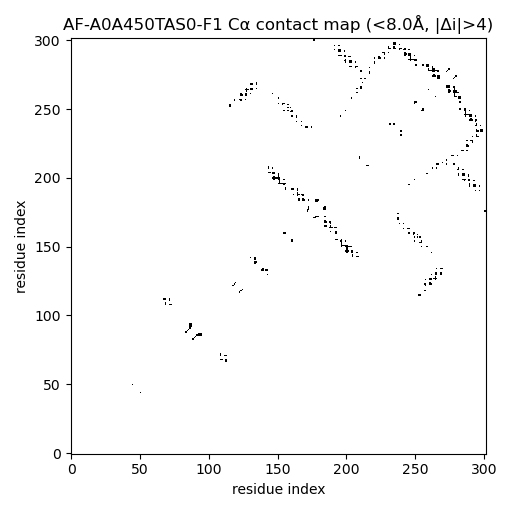886 -20.498 -21.296 1.00 86.44 87 GLN A C 1
ATOM 696 O O . GLN A 1 87 ? 3.526 -20.564 -22.345 1.00 86.44 87 GLN A O 1
ATOM 701 N N . ILE A 1 88 ? 1.846 -21.293 -21.036 1.00 88.50 88 ILE A N 1
ATOM 702 C CA . ILE A 1 88 ? 1.510 -22.457 -21.865 1.00 88.50 88 ILE A CA 1
ATOM 703 C C . ILE A 1 88 ? 0.701 -22.044 -23.097 1.00 88.50 88 ILE A C 1
ATOM 705 O O . ILE A 1 88 ? 0.954 -22.543 -24.190 1.00 88.50 88 ILE A O 1
ATOM 709 N N . VAL A 1 89 ? -0.284 -21.155 -22.931 1.00 91.31 89 VAL A N 1
ATOM 710 C CA . VAL A 1 89 ? -1.248 -20.826 -23.995 1.00 91.31 89 VAL A CA 1
ATOM 711 C C . VAL A 1 89 ? -0.775 -19.651 -24.845 1.00 91.31 89 VAL A C 1
ATOM 713 O O . VAL A 1 89 ? -0.902 -19.707 -26.063 1.00 91.31 89 VAL A O 1
ATOM 716 N N . ILE A 1 90 ? -0.248 -18.590 -24.224 1.00 91.25 90 ILE A N 1
ATOM 717 C CA . ILE A 1 90 ? 0.107 -17.353 -24.942 1.00 91.25 90 ILE A CA 1
ATOM 718 C C . ILE A 1 90 ? 1.550 -17.403 -25.449 1.00 91.25 90 ILE A C 1
ATOM 720 O O . ILE A 1 90 ? 1.795 -17.134 -26.621 1.00 91.25 90 ILE A O 1
ATOM 724 N N . LEU A 1 91 ? 2.505 -17.753 -24.584 1.00 87.88 91 LEU A N 1
ATOM 725 C CA . LEU A 1 91 ? 3.931 -17.791 -24.926 1.00 87.88 91 LEU A CA 1
ATOM 726 C C . LEU A 1 91 ? 4.348 -19.099 -25.615 1.00 87.88 91 LEU A C 1
ATOM 728 O O . LEU A 1 91 ? 5.384 -19.125 -26.272 1.00 87.88 91 LEU A O 1
ATOM 732 N N . GLY A 1 92 ? 3.570 -20.177 -25.460 1.00 84.00 92 GLY A N 1
ATOM 733 C CA . GLY A 1 92 ? 3.817 -21.471 -26.105 1.00 84.00 92 GLY A CA 1
ATOM 734 C C . GLY A 1 92 ? 5.092 -22.189 -25.646 1.00 84.00 92 GLY A C 1
ATOM 735 O O . GLY A 1 92 ? 5.531 -23.129 -26.306 1.00 84.00 92 GLY A O 1
ATOM 736 N N . ASN A 1 93 ? 5.697 -21.763 -24.534 1.00 82.00 93 ASN A N 1
ATOM 737 C CA . ASN A 1 93 ? 6.939 -22.338 -24.026 1.00 82.00 93 ASN A CA 1
ATOM 738 C C . ASN A 1 93 ? 6.650 -23.386 -22.936 1.00 82.00 93 ASN A C 1
ATOM 740 O O . ASN A 1 93 ? 5.780 -23.168 -22.090 1.00 82.00 93 ASN A O 1
ATOM 744 N N . PRO A 1 94 ? 7.373 -24.522 -22.913 1.00 78.62 94 PRO A N 1
ATOM 745 C CA . PRO A 1 94 ? 7.303 -25.451 -21.793 1.00 78.62 94 PRO A CA 1
ATOM 746 C C . PRO A 1 94 ? 7.910 -24.803 -20.546 1.00 78.62 94 PRO A C 1
ATOM 748 O O . PRO A 1 94 ? 8.936 -24.131 -20.632 1.00 78.62 94 PRO A O 1
ATOM 751 N N . ILE A 1 95 ? 7.298 -25.040 -19.383 1.00 75.94 95 ILE A N 1
ATOM 752 C CA . ILE A 1 95 ? 7.762 -24.476 -18.110 1.00 75.94 95 ILE A CA 1
ATOM 753 C C . ILE A 1 95 ? 9.148 -25.063 -17.783 1.00 75.94 95 ILE A C 1
ATOM 755 O O . ILE A 1 95 ? 9.246 -26.269 -17.525 1.00 75.94 95 ILE A O 1
ATOM 759 N N . PRO A 1 96 ? 10.223 -24.252 -17.771 1.00 78.62 96 PRO A N 1
ATOM 760 C CA . PRO A 1 96 ? 11.545 -24.731 -17.393 1.00 78.62 96 PRO A CA 1
ATOM 761 C C . PRO A 1 96 ? 11.588 -25.020 -15.887 1.00 78.62 96 PRO A C 1
ATOM 763 O O . PRO A 1 96 ? 10.950 -24.331 -15.095 1.00 78.62 96 PRO A O 1
ATOM 766 N N . ASN A 1 97 ? 12.365 -26.028 -15.482 1.00 83.38 97 ASN A N 1
ATOM 767 C CA . ASN A 1 97 ? 12.654 -26.330 -14.073 1.00 83.38 97 ASN A CA 1
ATOM 768 C C . ASN A 1 97 ? 11.409 -26.550 -13.186 1.00 83.38 97 ASN A C 1
ATOM 770 O O . ASN A 1 97 ? 11.317 -26.046 -12.067 1.00 83.38 97 ASN A O 1
ATOM 774 N N . LEU A 1 98 ? 10.458 -27.364 -13.663 1.00 83.56 98 LEU A N 1
ATOM 775 C CA . LEU A 1 98 ? 9.248 -27.753 -12.917 1.00 83.56 98 LEU A CA 1
ATOM 776 C C . LEU A 1 98 ? 9.537 -28.252 -11.488 1.00 83.56 98 LEU A C 1
ATOM 778 O O . LEU A 1 98 ? 8.756 -27.978 -10.580 1.00 83.56 98 LEU A O 1
ATOM 782 N N . GLY A 1 99 ? 10.650 -28.968 -11.288 1.00 87.44 99 GLY A N 1
ATOM 783 C CA . GLY A 1 99 ? 11.067 -29.466 -9.974 1.00 87.44 99 GLY A CA 1
ATOM 784 C C . GLY A 1 99 ? 11.379 -28.341 -8.986 1.00 87.44 99 GLY A C 1
ATOM 785 O O . GLY A 1 99 ? 10.824 -28.320 -7.889 1.00 87.44 99 GLY A O 1
ATOM 786 N N . ASP A 1 100 ? 12.194 -27.370 -9.399 1.00 87.75 100 ASP A N 1
ATOM 787 C CA . ASP A 1 100 ? 12.569 -26.225 -8.561 1.00 87.75 100 ASP A CA 1
ATOM 788 C C . ASP A 1 100 ? 11.355 -25.345 -8.247 1.00 87.75 100 ASP A C 1
ATOM 790 O O . ASP A 1 100 ? 11.179 -24.900 -7.111 1.00 87.75 100 ASP A O 1
ATOM 794 N N . ILE A 1 101 ? 10.460 -25.162 -9.225 1.00 85.31 101 ILE A N 1
ATOM 795 C CA . ILE A 1 101 ? 9.200 -24.431 -9.038 1.00 85.31 101 ILE A CA 1
ATOM 796 C C . ILE A 1 101 ? 8.298 -25.153 -8.032 1.00 85.31 101 ILE A C 1
ATOM 798 O O . ILE A 1 101 ? 7.734 -24.509 -7.148 1.00 85.31 101 ILE A O 1
ATOM 802 N N . ALA A 1 102 ? 8.171 -26.480 -8.119 1.00 86.56 102 ALA A N 1
ATOM 803 C CA . ALA A 1 102 ? 7.358 -27.251 -7.182 1.00 86.56 102 ALA A CA 1
ATOM 804 C C . ALA A 1 102 ? 7.886 -27.133 -5.743 1.00 86.56 102 ALA A C 1
ATOM 806 O O . ALA A 1 102 ? 7.104 -26.898 -4.818 1.00 86.56 102 ALA A O 1
ATOM 807 N N . VAL A 1 103 ? 9.206 -27.226 -5.554 1.00 91.06 103 VAL A N 1
ATOM 808 C CA . VAL A 1 103 ? 9.845 -27.024 -4.243 1.00 91.06 103 VAL A CA 1
ATOM 809 C C . VAL A 1 103 ? 9.626 -25.592 -3.748 1.00 91.06 103 VAL A C 1
ATOM 811 O O . VAL A 1 103 ? 9.233 -25.397 -2.596 1.00 91.06 103 VAL A O 1
ATOM 814 N N . GLY A 1 104 ? 9.800 -24.597 -4.622 1.00 87.88 104 GLY A N 1
ATOM 815 C CA . GLY A 1 104 ? 9.538 -23.192 -4.318 1.00 87.88 104 GLY A CA 1
ATOM 816 C C . GLY A 1 104 ? 8.096 -22.945 -3.869 1.00 87.88 104 GLY A C 1
ATOM 817 O O . GLY A 1 104 ? 7.879 -22.304 -2.844 1.00 87.88 104 GLY A O 1
ATOM 818 N N . ILE A 1 105 ? 7.108 -23.518 -4.563 1.00 85.69 105 ILE A N 1
ATOM 819 C CA . ILE A 1 105 ? 5.687 -23.414 -4.195 1.00 85.69 105 ILE A CA 1
ATOM 820 C C . ILE A 1 105 ? 5.435 -24.021 -2.812 1.00 85.69 105 ILE A C 1
ATOM 822 O O . ILE A 1 105 ? 4.744 -23.407 -2.000 1.00 85.69 105 ILE A O 1
ATOM 826 N N . VAL A 1 106 ? 6.003 -25.192 -2.506 1.00 87.88 106 VAL A N 1
ATOM 827 C CA . VAL A 1 106 ? 5.851 -25.814 -1.179 1.00 87.88 106 VAL A CA 1
ATOM 828 C C . VAL A 1 106 ? 6.449 -24.925 -0.086 1.00 87.88 106 VAL A C 1
ATOM 830 O O . VAL A 1 106 ? 5.796 -24.687 0.933 1.00 87.88 106 VAL A O 1
ATOM 833 N N . LEU A 1 107 ? 7.654 -24.392 -0.302 1.00 89.06 107 LEU A N 1
ATOM 834 C CA . LEU A 1 107 ? 8.306 -23.485 0.646 1.00 89.06 107 LEU A CA 1
ATOM 835 C C . LEU A 1 107 ? 7.508 -22.189 0.846 1.00 89.06 107 LEU A C 1
ATOM 837 O O . LEU A 1 107 ? 7.325 -21.766 1.987 1.00 89.06 107 LEU A O 1
ATOM 841 N N . VAL A 1 108 ? 6.975 -21.597 -0.228 1.00 84.25 108 VAL A N 1
ATOM 842 C CA . VAL A 1 108 ? 6.115 -20.403 -0.167 1.00 84.25 108 VAL A CA 1
ATOM 843 C C . VAL A 1 108 ? 4.821 -20.696 0.587 1.00 84.25 108 VAL A C 1
ATOM 845 O O . VAL A 1 108 ? 4.437 -19.912 1.452 1.00 84.25 108 VAL A O 1
ATOM 848 N N . LEU A 1 109 ? 4.164 -21.830 0.327 1.00 83.56 109 LEU A N 1
ATOM 849 C CA . LEU A 1 109 ? 2.934 -22.213 1.026 1.00 83.56 109 LEU A CA 1
ATOM 850 C C . LEU A 1 109 ? 3.165 -22.389 2.527 1.00 83.56 109 LEU A C 1
ATOM 852 O O . LEU A 1 109 ? 2.367 -21.900 3.331 1.00 83.56 109 LEU A O 1
ATOM 856 N N . LEU A 1 110 ? 4.251 -23.061 2.915 1.00 84.94 110 LEU A N 1
ATOM 857 C CA . LEU A 1 110 ? 4.616 -23.230 4.322 1.00 84.94 110 LEU A CA 1
ATOM 858 C C . LEU A 1 110 ? 4.979 -21.887 4.968 1.00 84.94 110 LEU A C 1
ATOM 860 O O . LEU A 1 110 ? 4.457 -21.566 6.037 1.00 84.94 110 LEU A O 1
ATOM 864 N N . GLY A 1 111 ? 5.815 -21.086 4.304 1.00 83.50 111 GLY A N 1
ATOM 865 C CA . GLY A 1 111 ? 6.243 -19.772 4.778 1.00 83.50 111 GLY A CA 1
ATOM 866 C C . GLY A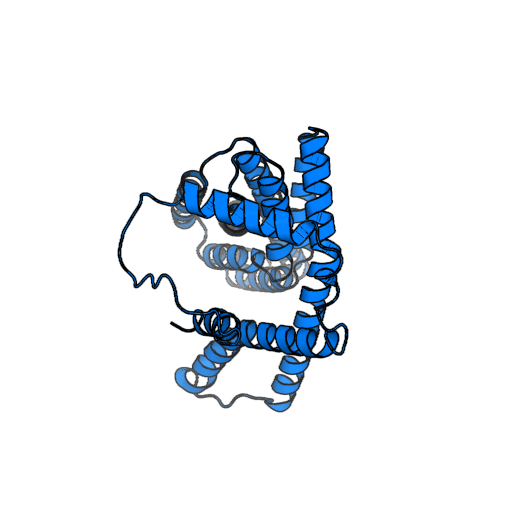 1 111 ? 5.073 -18.810 4.976 1.00 83.50 111 GLY A C 1
ATOM 867 O O . GLY A 1 111 ? 4.920 -18.258 6.064 1.00 83.50 111 GLY A O 1
ATOM 868 N N . LEU A 1 112 ? 4.199 -18.673 3.974 1.00 77.75 112 LEU A N 1
ATOM 869 C CA . LEU A 1 112 ? 3.013 -17.815 4.039 1.00 77.75 112 LEU A CA 1
ATOM 870 C C . LEU A 1 112 ? 2.050 -18.271 5.142 1.00 77.75 112 LEU A C 1
ATOM 872 O O . LEU A 1 112 ? 1.565 -17.449 5.917 1.00 77.75 112 LEU A O 1
ATOM 876 N N . THR A 1 113 ? 1.827 -19.583 5.266 1.00 78.12 113 THR A N 1
ATOM 877 C CA . THR A 1 113 ? 0.965 -20.162 6.309 1.00 78.12 113 THR A CA 1
ATOM 878 C C . THR A 1 113 ? 1.476 -19.833 7.712 1.00 78.12 113 THR A C 1
ATOM 880 O O . THR A 1 113 ? 0.712 -19.359 8.557 1.00 78.12 113 THR A O 1
ATOM 883 N N . LEU A 1 114 ? 2.768 -20.066 7.971 1.00 82.50 114 LEU A N 1
ATOM 884 C CA . LEU A 1 114 ? 3.386 -19.767 9.265 1.00 82.50 114 LEU A CA 1
ATOM 885 C C . LEU A 1 114 ? 3.400 -18.261 9.546 1.00 82.50 114 LEU A C 1
ATOM 887 O O . LEU A 1 114 ? 3.116 -17.847 10.670 1.00 82.50 114 LEU A O 1
ATOM 891 N N . PHE A 1 115 ? 3.676 -17.451 8.525 1.00 79.69 115 PHE A N 1
ATOM 892 C CA . PHE A 1 115 ? 3.718 -15.998 8.622 1.00 79.69 115 PHE A CA 1
ATOM 893 C C . PHE A 1 115 ? 2.355 -15.399 8.986 1.00 79.69 115 PHE A C 1
ATOM 895 O O . PHE A 1 115 ? 2.240 -14.716 10.006 1.00 79.69 115 PHE A O 1
ATOM 902 N N . VAL A 1 116 ? 1.303 -15.708 8.217 1.00 72.69 116 VAL A N 1
ATOM 903 C CA . VAL A 1 116 ? -0.060 -15.209 8.475 1.00 72.69 116 VAL A CA 1
ATOM 904 C C . VAL A 1 116 ? -0.535 -15.657 9.854 1.00 72.69 116 VAL A C 1
ATOM 906 O O . VAL A 1 116 ? -1.063 -14.853 10.625 1.00 72.69 116 VAL A O 1
ATOM 909 N N . ARG A 1 117 ? -0.278 -16.917 10.226 1.00 78.12 117 ARG A N 1
ATOM 910 C CA . ARG A 1 117 ? -0.655 -17.419 11.549 1.00 78.12 117 ARG A CA 1
ATOM 911 C C . ARG A 1 117 ? 0.102 -16.718 12.681 1.00 78.12 117 ARG A C 1
ATOM 913 O O . ARG A 1 117 ? -0.485 -16.455 13.730 1.00 78.12 117 ARG A O 1
ATOM 920 N N . GLY A 1 118 ? 1.381 -16.405 12.476 1.00 79.31 118 GLY A N 1
ATOM 921 C CA . GLY A 1 118 ? 2.185 -15.620 13.410 1.00 79.31 118 GLY A CA 1
ATOM 922 C C . GLY A 1 118 ? 1.636 -14.205 13.603 1.00 79.31 118 GLY A C 1
ATOM 923 O O . GLY A 1 118 ? 1.509 -13.747 14.741 1.00 79.31 118 GLY A O 1
ATOM 924 N N . LEU A 1 119 ? 1.228 -13.545 12.514 1.00 72.50 119 LEU A N 1
ATOM 925 C CA . LEU A 1 119 ? 0.599 -12.224 12.564 1.00 72.50 119 LEU A CA 1
ATOM 926 C C . LEU A 1 119 ? -0.729 -12.233 13.339 1.00 72.50 119 LEU A C 1
ATOM 928 O O . LEU A 1 119 ? -0.944 -11.357 14.178 1.00 72.50 119 LEU A O 1
ATOM 932 N N . GLU A 1 120 ? -1.583 -13.236 13.114 1.00 74.75 120 GLU A N 1
ATOM 933 C CA . GLU A 1 120 ? -2.874 -13.375 13.806 1.00 74.75 120 GLU A CA 1
ATOM 934 C C . GLU A 1 120 ? -2.734 -13.545 15.323 1.00 74.75 120 GLU A C 1
ATOM 936 O O . GLU A 1 120 ? -3.556 -13.033 16.082 1.00 74.75 120 GLU A O 1
ATOM 941 N N . ILE A 1 121 ? -1.730 -14.303 15.773 1.00 78.94 121 ILE A N 1
ATOM 942 C CA . ILE A 1 121 ? -1.536 -14.597 17.200 1.00 78.94 121 ILE A CA 1
ATOM 943 C C . ILE A 1 121 ? -0.792 -13.453 17.896 1.00 78.94 121 ILE A C 1
ATOM 945 O O . ILE A 1 121 ? -1.093 -13.143 19.048 1.00 78.94 121 ILE A O 1
ATOM 949 N N . GLY A 1 122 ? 0.185 -12.843 17.221 1.00 79.12 122 GLY A N 1
ATOM 950 C CA . GLY A 1 122 ? 1.043 -11.822 17.816 1.00 79.12 122 GLY A CA 1
ATOM 951 C C . GLY A 1 122 ? 0.570 -10.399 17.547 1.00 79.12 122 GLY A C 1
ATOM 952 O O . GLY A 1 122 ? 0.277 -9.640 18.471 1.00 79.12 122 GLY A O 1
ATOM 953 N N . LEU A 1 123 ? 0.524 -10.018 16.272 1.00 72.12 123 LEU A N 1
ATOM 954 C CA . LEU A 1 123 ? 0.537 -8.615 15.868 1.00 72.12 123 LEU A CA 1
ATOM 955 C C . LEU A 1 123 ? -0.860 -7.984 15.821 1.00 72.12 123 LEU A C 1
ATOM 957 O O . LEU A 1 123 ? -1.002 -6.817 16.187 1.00 72.12 123 LEU A O 1
ATOM 961 N N . PHE A 1 124 ? -1.904 -8.737 15.448 1.00 73.38 124 PHE A N 1
ATOM 962 C CA . PHE A 1 124 ? -3.272 -8.186 15.421 1.00 73.38 124 PHE A CA 1
ATOM 963 C C . PHE A 1 124 ? -3.817 -7.892 16.818 1.00 73.38 124 PHE A C 1
ATOM 965 O O . PHE A 1 124 ? -4.281 -6.769 17.022 1.00 73.38 124 PHE A O 1
ATOM 972 N N . PRO A 1 125 ? -3.713 -8.805 17.810 1.00 76.19 125 PRO A N 1
ATOM 973 C CA . PRO A 1 125 ? -4.181 -8.516 19.163 1.00 76.19 125 PRO A CA 1
ATOM 974 C C . PRO A 1 125 ? -3.433 -7.332 19.783 1.00 76.19 125 PRO A C 1
ATOM 976 O O . PRO A 1 125 ? -4.027 -6.537 20.510 1.00 76.19 125 PRO A O 1
ATOM 979 N N . LEU A 1 126 ? -2.142 -7.182 19.463 1.00 76.88 126 LEU A N 1
ATOM 980 C CA . LEU A 1 126 ? -1.344 -6.035 19.886 1.00 76.88 126 LEU A CA 1
ATOM 981 C C . LEU A 1 126 ? -1.867 -4.730 19.267 1.00 76.88 126 LEU A C 1
ATOM 983 O O . LEU A 1 126 ? -2.088 -3.759 19.992 1.00 76.88 126 LEU A O 1
ATOM 987 N N . GLY A 1 127 ? -2.111 -4.713 17.953 1.00 71.38 127 GLY A N 1
ATOM 988 C CA . GLY A 1 127 ? -2.681 -3.560 17.254 1.00 71.38 127 GLY A CA 1
ATOM 989 C C . GLY A 1 127 ? -4.051 -3.152 17.806 1.00 71.38 127 GLY A C 1
ATOM 990 O O . GLY A 1 127 ? -4.275 -1.975 18.094 1.00 71.38 127 GLY A O 1
ATOM 991 N N . GLU A 1 128 ? -4.940 -4.122 18.038 1.00 73.81 128 GLU A N 1
ATOM 992 C CA . GLU A 1 128 ? -6.269 -3.893 18.619 1.00 73.81 128 GLU A CA 1
ATOM 993 C C . GLU A 1 128 ? -6.194 -3.358 20.057 1.00 73.81 128 GLU A C 1
ATOM 995 O O . GLU A 1 128 ? -6.886 -2.394 20.402 1.00 73.81 128 GLU A O 1
ATOM 1000 N N . ALA A 1 129 ? -5.333 -3.938 20.900 1.00 79.94 129 ALA A N 1
ATOM 1001 C CA . ALA A 1 129 ? -5.164 -3.513 22.288 1.00 79.94 129 ALA A CA 1
ATOM 1002 C C . ALA A 1 129 ? -4.598 -2.088 22.397 1.00 79.94 129 ALA A C 1
ATOM 1004 O O . ALA A 1 129 ? -5.040 -1.308 23.252 1.00 79.94 129 ALA A O 1
ATOM 1005 N N . LEU A 1 130 ? -3.651 -1.727 21.525 1.00 76.75 130 LEU A N 1
ATOM 1006 C CA . LEU A 1 130 ? -3.100 -0.373 21.449 1.00 76.75 130 LEU A CA 1
ATOM 1007 C C . LEU A 1 130 ? -4.155 0.624 20.965 1.00 76.75 130 LEU A C 1
ATOM 1009 O O . LEU A 1 130 ? -4.350 1.655 21.612 1.00 76.75 130 LEU A O 1
ATOM 1013 N N . ALA A 1 131 ? -4.894 0.291 19.903 1.00 73.06 131 ALA A N 1
ATOM 1014 C CA . ALA A 1 131 ? -5.985 1.121 19.396 1.00 73.06 131 ALA A CA 1
ATOM 1015 C C . ALA A 1 131 ? -7.047 1.383 20.478 1.00 73.06 131 ALA A C 1
ATOM 1017 O O . ALA A 1 131 ? -7.417 2.534 20.718 1.00 73.06 131 ALA A O 1
ATOM 1018 N N . TYR A 1 132 ? -7.470 0.337 21.197 1.00 77.00 132 TYR A N 1
ATOM 1019 C CA . TYR A 1 132 ? -8.419 0.453 22.306 1.00 77.00 132 TYR A CA 1
ATOM 1020 C C . TYR A 1 132 ? -7.876 1.323 23.447 1.00 77.00 132 TYR A C 1
ATOM 1022 O O . TYR A 1 132 ? -8.580 2.184 23.981 1.00 77.00 132 TYR A O 1
ATOM 1030 N N . SER A 1 133 ? -6.607 1.131 23.813 1.00 80.75 133 SER A N 1
ATOM 1031 C CA . SER A 1 133 ? -5.964 1.891 24.889 1.00 80.75 133 SER A CA 1
ATOM 1032 C C . SER A 1 133 ? -5.849 3.377 24.551 1.00 80.75 133 SER A C 1
ATOM 1034 O O . SER A 1 133 ? -6.095 4.220 25.418 1.00 80.75 133 SER A O 1
ATOM 1036 N N . PHE A 1 134 ? -5.527 3.712 23.301 1.00 76.44 134 PHE A N 1
ATOM 1037 C CA . PHE A 1 134 ? -5.477 5.097 22.838 1.00 76.44 134 PHE A CA 1
ATOM 1038 C C . PHE A 1 134 ? -6.863 5.729 22.728 1.00 76.44 134 PHE A C 1
ATOM 1040 O O . PHE A 1 134 ? -7.035 6.865 23.177 1.00 76.44 134 PHE A O 1
ATOM 1047 N N . ALA A 1 135 ? -7.856 4.989 22.226 1.00 72.25 135 ALA A N 1
ATOM 1048 C CA . ALA A 1 135 ? -9.244 5.440 22.192 1.00 72.25 135 ALA A CA 1
ATOM 1049 C C . ALA A 1 135 ? -9.775 5.746 23.604 1.00 72.25 135 ALA A C 1
ATOM 1051 O O . ALA A 1 135 ? -10.436 6.761 23.809 1.00 72.25 135 ALA A O 1
ATOM 1052 N N . LYS A 1 136 ? -9.423 4.920 24.601 1.00 77.31 136 LYS A N 1
ATOM 1053 C CA . LYS A 1 136 ? -9.823 5.118 26.002 1.00 77.31 136 LYS A CA 1
ATOM 1054 C C . LYS A 1 136 ? -9.065 6.252 26.702 1.00 77.31 136 LYS A C 1
ATOM 1056 O O . LYS A 1 136 ? -9.667 6.977 27.487 1.00 77.31 136 LYS A O 1
ATOM 1061 N N . LYS A 1 137 ? -7.755 6.401 26.457 1.00 78.00 137 LYS A N 1
ATOM 1062 C CA . LYS A 1 137 ? -6.936 7.482 27.045 1.00 78.00 137 LYS A CA 1
ATOM 1063 C C . LYS A 1 137 ? -7.174 8.847 26.387 1.00 78.00 137 LYS A C 1
ATOM 1065 O O . LYS A 1 137 ? -6.797 9.855 26.971 1.00 78.00 137 LYS A O 1
ATOM 1070 N N . GLY A 1 138 ? -7.746 8.888 25.182 1.00 70.88 138 GLY A N 1
ATOM 1071 C CA . GLY A 1 138 ? -8.025 10.127 24.450 1.00 70.88 138 GLY A CA 1
ATOM 1072 C C . GLY A 1 138 ? -6.790 10.811 23.852 1.00 70.88 138 GLY A C 1
ATOM 1073 O O . GLY A 1 138 ? -6.877 11.956 23.415 1.00 70.88 138 GLY A O 1
ATOM 1074 N N . SER A 1 139 ? -5.631 10.143 23.808 1.00 83.00 139 SER A N 1
ATOM 1075 C CA . SER A 1 139 ? -4.422 10.749 23.243 1.00 83.00 139 SER A CA 1
ATOM 1076 C C . SER A 1 139 ? -4.353 10.548 21.731 1.00 83.00 139 SER A C 1
ATOM 1078 O O . SER A 1 139 ? -3.758 9.592 21.231 1.00 83.00 139 SER A O 1
ATOM 1080 N N . LEU A 1 140 ? -4.978 11.478 21.007 1.00 85.62 140 LEU A N 1
ATOM 1081 C CA . LEU A 1 140 ? -4.988 11.497 19.546 1.00 85.62 140 LEU A CA 1
ATOM 1082 C C . LEU A 1 140 ? -3.571 11.540 18.963 1.00 85.62 140 LEU A C 1
ATOM 1084 O O . LEU A 1 140 ? -3.262 10.779 18.055 1.00 85.62 140 LEU A O 1
ATOM 1088 N N . TRP A 1 141 ? -2.701 12.389 19.508 1.00 89.25 141 TRP A N 1
ATOM 1089 C CA . TRP A 1 141 ? -1.337 12.563 19.007 1.00 89.25 141 TRP A CA 1
ATOM 1090 C C . TRP A 1 141 ? -0.542 11.254 18.978 1.00 89.25 141 TRP A C 1
ATOM 1092 O O . TRP A 1 141 ? 0.017 10.904 17.942 1.00 89.25 141 TRP A O 1
ATOM 1102 N N . TRP A 1 142 ? -0.552 10.486 20.072 1.00 87.75 142 TRP A N 1
ATOM 1103 C CA . TRP A 1 142 ? 0.153 9.202 20.132 1.00 87.75 142 TRP A CA 1
ATOM 1104 C C . TRP A 1 142 ? -0.460 8.143 19.217 1.00 87.75 142 TRP A C 1
ATOM 1106 O O . TRP A 1 142 ? 0.277 7.361 18.621 1.00 87.75 142 TRP A O 1
ATOM 1116 N N . LEU A 1 143 ? -1.786 8.150 19.057 1.00 88.12 143 LEU A N 1
ATOM 1117 C CA . LEU A 1 143 ? -2.461 7.263 18.113 1.00 88.12 143 LEU A CA 1
ATOM 1118 C C . LEU A 1 143 ? -2.038 7.551 16.667 1.00 88.12 143 LEU A C 1
ATOM 1120 O O . LEU A 1 143 ? -1.774 6.613 15.921 1.00 88.12 143 LEU A O 1
ATOM 1124 N N . LEU A 1 144 ? -1.954 8.827 16.275 1.00 92.00 144 LEU A N 1
ATOM 1125 C CA . LEU A 1 144 ? -1.547 9.213 14.920 1.00 92.00 144 LEU A CA 1
ATOM 1126 C C . LEU A 1 144 ? -0.072 8.889 14.658 1.00 92.00 144 LEU A C 1
ATOM 1128 O O . LEU A 1 144 ? 0.241 8.350 13.602 1.00 92.00 144 LEU A O 1
ATOM 1132 N N . ILE A 1 145 ? 0.821 9.141 15.621 1.00 92.44 145 ILE A N 1
ATOM 1133 C CA . ILE A 1 145 ? 2.242 8.770 15.501 1.00 92.44 145 ILE A CA 1
ATOM 1134 C C . ILE A 1 145 ? 2.388 7.252 15.371 1.00 92.44 145 ILE A C 1
ATOM 1136 O O . ILE A 1 145 ? 3.114 6.774 14.506 1.00 92.44 145 ILE A O 1
ATOM 1140 N N . PHE A 1 146 ? 1.676 6.481 16.196 1.00 89.25 146 PHE A N 1
ATOM 1141 C CA . PHE A 1 146 ? 1.696 5.024 16.108 1.00 89.25 146 PHE A CA 1
ATOM 1142 C C . PHE A 1 146 ? 1.183 4.527 14.750 1.00 89.25 146 PHE A C 1
ATOM 1144 O O . PHE A 1 146 ? 1.826 3.693 14.118 1.00 89.25 146 PHE A O 1
ATOM 1151 N N . ALA A 1 147 ? 0.058 5.072 14.282 1.00 91.56 147 ALA A N 1
ATOM 1152 C CA . ALA A 1 147 ? -0.528 4.747 12.987 1.00 91.56 147 ALA A CA 1
ATOM 1153 C C . ALA A 1 147 ? 0.428 5.053 11.821 1.00 91.56 147 ALA A C 1
ATOM 1155 O O . ALA A 1 147 ? 0.604 4.214 10.936 1.00 91.56 147 ALA A O 1
ATOM 1156 N N . PHE A 1 148 ? 1.082 6.218 11.858 1.00 95.19 148 PHE A N 1
ATOM 1157 C CA . PHE A 1 148 ? 2.101 6.603 10.886 1.00 95.19 148 PHE A CA 1
ATOM 1158 C C . PHE A 1 148 ? 3.274 5.625 10.890 1.00 95.19 148 PHE A C 1
ATOM 1160 O O . PHE A 1 148 ? 3.607 5.067 9.850 1.00 95.19 148 PHE A O 1
ATOM 1167 N N . SER A 1 149 ? 3.872 5.385 12.060 1.00 93.62 149 SER A N 1
ATOM 1168 C CA . SER A 1 149 ? 5.035 4.506 12.209 1.00 93.62 149 SER A CA 1
ATOM 1169 C C . SER A 1 149 ? 4.732 3.074 11.783 1.00 93.62 149 SER A C 1
ATOM 1171 O O . SER A 1 149 ? 5.587 2.424 11.185 1.00 93.62 149 SER A O 1
ATOM 1173 N N . LEU A 1 150 ? 3.516 2.587 12.046 1.00 90.75 150 LEU A N 1
ATOM 1174 C CA . LEU A 1 150 ? 3.066 1.275 11.596 1.00 90.75 150 LEU A CA 1
ATOM 1175 C C . LEU A 1 150 ? 2.980 1.228 10.065 1.00 90.75 150 LEU A C 1
ATOM 1177 O O . LEU A 1 150 ? 3.573 0.338 9.460 1.00 90.75 150 LEU A O 1
ATOM 1181 N N . GLY A 1 151 ? 2.305 2.187 9.424 1.00 92.94 151 GLY A N 1
ATOM 1182 C CA . GLY A 1 151 ? 2.191 2.227 7.960 1.00 92.94 151 GLY A CA 1
ATOM 1183 C C . GLY A 1 151 ? 3.530 2.406 7.259 1.00 92.94 151 GLY A C 1
ATOM 1184 O O . GLY A 1 151 ? 3.865 1.656 6.345 1.00 92.94 151 GLY A O 1
ATOM 1185 N N . PHE A 1 152 ? 4.327 3.355 7.739 1.00 95.50 152 PHE A N 1
ATOM 1186 C CA . PHE A 1 152 ? 5.663 3.618 7.228 1.00 95.50 152 PHE A CA 1
ATOM 1187 C C . PHE A 1 152 ? 6.572 2.398 7.403 1.00 95.50 152 PHE A C 1
ATOM 1189 O O . PHE A 1 152 ? 7.133 1.908 6.429 1.00 95.50 152 PHE A O 1
ATOM 1196 N N . GLY A 1 153 ? 6.688 1.864 8.621 1.00 93.00 153 GLY A N 1
ATOM 1197 C CA . GLY A 1 153 ? 7.614 0.773 8.930 1.00 93.00 153 GLY A CA 1
ATOM 1198 C C . GLY A 1 153 ? 7.288 -0.521 8.187 1.00 93.00 153 GLY A C 1
ATOM 1199 O O . GLY A 1 153 ? 8.193 -1.160 7.650 1.00 93.00 153 GLY A O 1
ATOM 1200 N N . THR A 1 154 ? 6.004 -0.881 8.101 1.00 90.06 154 THR A N 1
ATOM 1201 C CA . THR A 1 154 ? 5.563 -2.071 7.349 1.00 90.06 154 THR A CA 1
ATOM 1202 C C . THR A 1 154 ? 5.833 -1.935 5.858 1.00 90.06 154 THR A C 1
ATOM 1204 O O . THR A 1 154 ? 6.334 -2.871 5.245 1.00 90.06 154 THR A O 1
ATOM 1207 N N . THR A 1 155 ? 5.605 -0.747 5.300 1.00 93.44 155 THR A N 1
ATOM 1208 C CA . THR A 1 155 ? 5.842 -0.479 3.879 1.00 93.44 155 THR A CA 1
ATOM 1209 C C . THR A 1 155 ? 7.327 -0.411 3.547 1.00 93.44 155 THR A C 1
ATOM 1211 O O . THR A 1 155 ? 7.749 -0.982 2.548 1.00 93.44 155 THR A O 1
ATOM 1214 N N . VAL A 1 156 ? 8.156 0.215 4.394 1.00 93.31 156 VAL A N 1
ATOM 1215 C CA . VAL A 1 156 ? 9.613 0.157 4.216 1.00 93.31 156 VAL A CA 1
ATOM 1216 C C . VAL A 1 156 ? 10.053 -1.300 4.227 1.00 93.31 156 VAL A C 1
ATOM 1218 O O . VAL A 1 156 ? 10.800 -1.695 3.343 1.00 93.31 156 VAL A O 1
ATOM 1221 N N . ALA A 1 157 ? 9.595 -2.116 5.173 1.00 90.00 157 ALA A N 1
ATOM 1222 C CA . ALA A 1 157 ? 10.005 -3.514 5.285 1.00 90.00 157 ALA A CA 1
ATOM 1223 C C . ALA A 1 157 ? 9.466 -4.438 4.172 1.00 90.00 157 ALA A C 1
ATOM 1225 O O . ALA A 1 157 ? 9.898 -5.587 4.110 1.00 90.00 157 ALA A O 1
ATOM 1226 N N . GLU A 1 158 ? 8.569 -3.964 3.303 1.00 90.31 158 GLU A N 1
ATOM 1227 C CA . GLU A 1 158 ? 7.878 -4.784 2.306 1.00 90.31 158 GLU A CA 1
ATOM 1228 C C . GLU A 1 158 ? 8.833 -5.307 1.211 1.00 90.31 158 GLU A C 1
ATOM 1230 O O . GLU A 1 158 ? 9.336 -4.517 0.403 1.00 90.31 158 GLU A O 1
ATOM 1235 N N . PRO A 1 159 ? 9.072 -6.632 1.117 1.00 88.25 159 PRO A N 1
ATOM 1236 C CA . PRO A 1 159 ? 9.983 -7.197 0.122 1.00 88.25 159 PRO A CA 1
ATOM 1237 C C . PRO A 1 159 ? 9.517 -6.980 -1.319 1.00 88.25 159 PRO A C 1
ATOM 1239 O O . PRO A 1 159 ? 10.348 -6.730 -2.195 1.00 88.25 159 PRO A O 1
ATOM 1242 N N . ALA A 1 160 ? 8.204 -7.030 -1.568 1.00 89.38 160 ALA A N 1
ATOM 1243 C CA . ALA A 1 160 ? 7.657 -6.786 -2.900 1.00 89.38 160 ALA A CA 1
ATOM 1244 C C . ALA A 1 160 ? 7.949 -5.352 -3.376 1.00 89.38 160 ALA A C 1
ATOM 1246 O O . ALA A 1 160 ? 8.302 -5.148 -4.536 1.00 89.38 160 ALA A O 1
ATOM 1247 N N . LEU A 1 161 ? 7.913 -4.371 -2.467 1.00 93.25 161 LEU A N 1
ATOM 1248 C CA . LEU A 1 161 ? 8.249 -2.982 -2.786 1.00 93.25 161 LEU A CA 1
ATOM 1249 C C . LEU A 1 161 ? 9.732 -2.814 -3.103 1.00 93.25 161 LEU A C 1
ATOM 1251 O O . LEU A 1 161 ? 10.081 -2.052 -3.998 1.00 93.25 161 LEU A O 1
ATOM 1255 N N . ILE A 1 162 ? 10.611 -3.541 -2.409 1.00 92.56 162 ILE A N 1
ATOM 1256 C CA . ILE A 1 162 ? 12.049 -3.528 -2.709 1.00 92.56 162 ILE A CA 1
ATOM 1257 C C . ILE A 1 162 ? 12.306 -4.048 -4.128 1.00 92.56 162 ILE A C 1
ATOM 1259 O O . ILE A 1 162 ? 13.147 -3.491 -4.832 1.00 92.56 162 ILE A O 1
ATOM 1263 N N . ALA A 1 163 ? 11.602 -5.101 -4.549 1.00 91.81 163 ALA A N 1
ATOM 1264 C CA . ALA A 1 163 ? 11.732 -5.650 -5.896 1.00 91.81 163 ALA A CA 1
ATOM 1265 C C . ALA A 1 163 ? 11.207 -4.674 -6.961 1.00 91.81 163 ALA A C 1
ATOM 1267 O O . ALA A 1 163 ? 11.939 -4.356 -7.896 1.00 91.81 163 ALA A O 1
ATOM 1268 N N . VAL A 1 164 ? 9.999 -4.130 -6.774 1.00 91.38 164 VAL A N 1
ATOM 1269 C CA . VAL A 1 164 ? 9.409 -3.152 -7.706 1.00 91.38 164 VAL A CA 1
ATOM 1270 C C . VAL A 1 164 ? 10.252 -1.883 -7.799 1.00 91.38 164 VAL A C 1
ATOM 1272 O O . VAL A 1 164 ? 10.464 -1.379 -8.893 1.00 91.38 164 VAL A O 1
ATOM 1275 N N . ALA A 1 165 ? 10.808 -1.390 -6.689 1.00 93.56 165 ALA A N 1
ATOM 1276 C CA . ALA A 1 165 ? 11.648 -0.195 -6.714 1.00 93.56 165 ALA A CA 1
ATOM 1277 C C . ALA A 1 165 ? 12.980 -0.404 -7.455 1.00 93.56 165 ALA A C 1
ATOM 1279 O O . ALA A 1 165 ? 13.484 0.521 -8.091 1.00 93.56 165 ALA A O 1
ATOM 1280 N N . LYS A 1 166 ? 13.549 -1.615 -7.394 1.00 93.56 166 LYS A N 1
ATOM 1281 C CA . LYS A 1 166 ? 14.730 -1.973 -8.193 1.00 93.56 166 LYS A CA 1
ATOM 1282 C C . LYS A 1 166 ? 14.400 -2.035 -9.680 1.00 93.56 166 LYS A C 1
ATOM 1284 O O . LYS A 1 166 ? 15.172 -1.522 -10.481 1.00 93.56 166 LYS A O 1
ATOM 1289 N N . GLU A 1 167 ? 13.261 -2.623 -10.029 1.00 91.50 167 GLU A N 1
ATOM 1290 C CA . GLU A 1 167 ? 12.829 -2.708 -11.424 1.00 91.50 167 GLU A CA 1
ATOM 1291 C C . GLU A 1 167 ? 12.500 -1.325 -11.995 1.00 91.50 167 GLU A C 1
ATOM 1293 O O . GLU A 1 167 ? 12.964 -0.966 -13.071 1.00 91.50 167 GLU A O 1
ATOM 1298 N N . ALA A 1 168 ? 11.823 -0.490 -11.208 1.00 91.38 168 ALA A N 1
ATOM 1299 C CA . ALA A 1 168 ? 11.574 0.911 -11.522 1.00 91.38 168 ALA A CA 1
ATOM 1300 C C . ALA A 1 168 ? 12.868 1.690 -11.813 1.00 91.38 168 ALA A C 1
ATOM 1302 O O . ALA A 1 168 ? 12.913 2.481 -12.751 1.00 91.38 168 ALA A O 1
ATOM 1303 N N . ALA A 1 169 ? 13.938 1.448 -11.047 1.00 91.88 169 ALA A N 1
ATOM 1304 C CA . ALA A 1 169 ? 15.237 2.067 -11.300 1.00 91.88 169 ALA A CA 1
ATOM 1305 C C . ALA A 1 169 ? 15.877 1.591 -12.617 1.00 91.88 169 ALA A C 1
ATOM 1307 O O . ALA A 1 169 ? 16.548 2.378 -13.281 1.00 91.88 169 ALA A O 1
ATOM 1308 N N . ASN A 1 170 ? 15.677 0.330 -13.017 1.00 90.69 170 ASN A N 1
ATOM 1309 C CA . ASN A 1 170 ? 16.158 -0.169 -14.310 1.00 90.69 170 ASN A CA 1
ATOM 1310 C C . ASN A 1 170 ? 15.414 0.513 -15.465 1.00 90.69 170 ASN A C 1
ATOM 1312 O O . ASN A 1 170 ? 16.059 1.066 -16.355 1.00 90.69 170 ASN A O 1
ATOM 1316 N N . VAL A 1 171 ? 14.081 0.568 -15.388 1.00 88.31 171 VAL A N 1
ATOM 1317 C CA . VAL A 1 171 ? 13.231 1.251 -16.378 1.00 88.31 171 VAL A CA 1
ATOM 1318 C C . VAL A 1 171 ? 13.581 2.741 -16.474 1.00 88.31 171 VAL A C 1
ATOM 1320 O O . VAL A 1 171 ? 13.691 3.284 -17.569 1.00 88.31 171 VAL A O 1
ATOM 1323 N N . ALA A 1 172 ? 13.845 3.402 -15.342 1.00 87.31 172 ALA A N 1
ATOM 1324 C CA . ALA A 1 172 ? 14.243 4.809 -15.318 1.00 87.31 172 ALA A CA 1
ATOM 1325 C C . ALA A 1 172 ? 15.588 5.078 -16.021 1.00 87.31 172 ALA A C 1
ATOM 1327 O O . ALA A 1 172 ? 15.769 6.147 -16.606 1.00 87.31 172 ALA A O 1
ATOM 1328 N N . VAL A 1 173 ? 16.530 4.128 -15.990 1.00 88.69 173 VAL A N 1
ATOM 1329 C CA . VAL A 1 173 ? 17.792 4.232 -16.746 1.00 88.69 173 VAL A CA 1
ATOM 1330 C C . VAL A 1 173 ? 17.550 4.044 -18.239 1.00 88.69 173 VAL A C 1
ATOM 1332 O O . VAL A 1 173 ? 18.106 4.791 -19.040 1.00 88.69 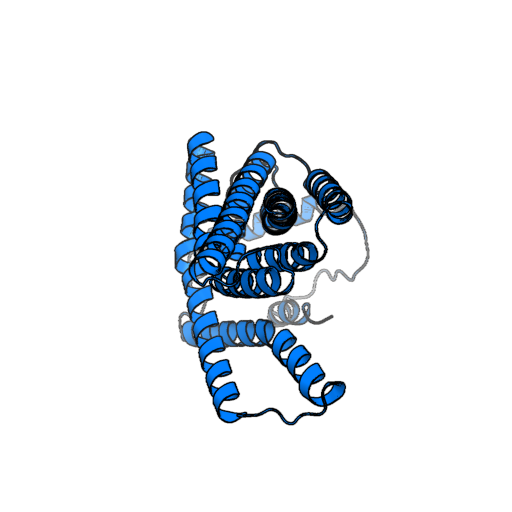173 VAL A O 1
ATOM 1335 N N . GLU A 1 174 ? 16.731 3.062 -18.619 1.00 87.19 174 GLU A N 1
ATOM 1336 C CA . GLU A 1 174 ? 16.405 2.787 -20.026 1.00 87.19 174 GLU A CA 1
ATOM 1337 C C . GLU A 1 174 ? 15.685 3.966 -20.687 1.00 87.19 174 GLU A C 1
ATOM 1339 O O . GLU A 1 174 ? 15.971 4.300 -21.835 1.00 87.19 174 GLU A O 1
ATOM 1344 N N . ALA A 1 175 ? 14.828 4.652 -19.931 1.00 83.88 175 ALA A N 1
ATOM 1345 C CA . ALA A 1 175 ? 14.162 5.880 -20.351 1.00 83.88 175 ALA A CA 1
ATOM 1346 C C . ALA A 1 175 ? 15.060 7.133 -20.317 1.00 83.88 175 ALA A C 1
ATOM 1348 O O . ALA A 1 175 ? 14.622 8.220 -20.687 1.00 83.88 175 ALA A O 1
ATOM 1349 N N . GLY A 1 176 ? 16.308 7.018 -19.850 1.00 83.19 176 GLY A N 1
ATOM 1350 C CA . GLY A 1 176 ? 17.237 8.145 -19.745 1.00 83.19 176 GLY A CA 1
ATOM 1351 C C . GLY A 1 176 ? 16.903 9.162 -18.646 1.00 83.19 176 GLY A C 1
ATOM 1352 O O . GLY A 1 176 ? 17.492 10.240 -18.640 1.00 83.19 176 GLY A O 1
ATOM 1353 N N . MET A 1 177 ? 16.003 8.836 -17.708 1.00 82.75 177 MET A N 1
ATOM 1354 C CA . MET A 1 177 ? 15.650 9.712 -16.578 1.00 82.75 177 MET A CA 1
ATOM 1355 C C . MET A 1 177 ? 16.765 9.793 -15.528 1.00 82.75 177 M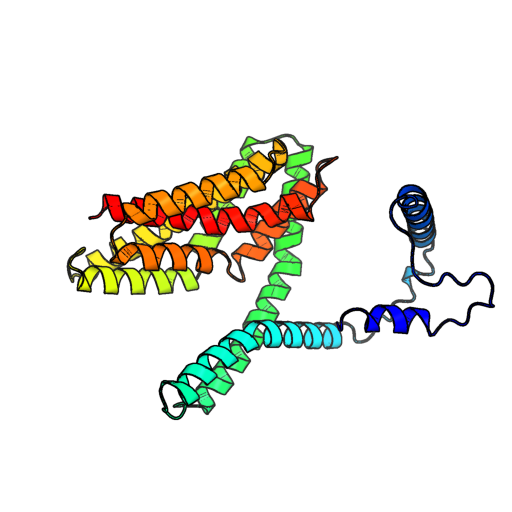ET A C 1
ATOM 1357 O O . MET A 1 177 ? 16.916 10.807 -14.853 1.00 82.75 177 MET A O 1
ATOM 1361 N N . ILE A 1 178 ? 17.550 8.723 -15.367 1.00 86.12 178 ILE A N 1
ATOM 1362 C CA . ILE A 1 178 ? 18.654 8.662 -14.401 1.00 86.12 178 ILE A CA 1
ATOM 1363 C C . ILE A 1 178 ? 19.924 8.091 -15.043 1.00 86.12 178 ILE A C 1
ATOM 1365 O O . ILE A 1 178 ? 19.875 7.341 -16.016 1.00 86.12 178 ILE A O 1
ATOM 1369 N N . GLN A 1 179 ? 21.089 8.432 -14.484 1.00 85.69 179 GLN A N 1
ATOM 1370 C CA . GLN A 1 179 ? 22.380 7.944 -14.980 1.00 85.69 179 GLN A CA 1
ATOM 1371 C C . GLN A 1 179 ? 22.513 6.423 -14.807 1.00 85.69 179 GLN A C 1
ATOM 1373 O O . GLN A 1 179 ? 22.091 5.862 -13.798 1.00 85.69 179 GLN A O 1
ATOM 1378 N N . SER A 1 180 ? 23.223 5.758 -15.723 1.00 85.62 180 SER A N 1
ATOM 1379 C CA . SER A 1 180 ? 23.482 4.306 -15.675 1.00 85.62 180 SER A CA 1
ATOM 1380 C C . SER A 1 180 ? 24.427 3.849 -14.550 1.00 85.62 180 SER A C 1
ATOM 1382 O O . SER A 1 180 ? 24.848 2.694 -14.531 1.00 85.62 180 SER A O 1
ATOM 1384 N N . SER A 1 181 ? 24.781 4.740 -13.622 1.00 90.38 181 SER A N 1
ATOM 1385 C CA . SER A 1 181 ? 25.610 4.434 -12.457 1.00 90.38 181 SER A CA 1
ATOM 1386 C C . SER A 1 181 ? 24.839 3.591 -11.439 1.00 90.38 181 SER A C 1
ATOM 1388 O O . SER A 1 181 ? 23.668 3.849 -11.155 1.00 90.38 181 SER A O 1
ATOM 1390 N N . GLU A 1 182 ? 25.514 2.616 -10.827 1.00 89.69 182 GLU A N 1
ATOM 1391 C CA . GLU A 1 182 ? 24.946 1.797 -9.748 1.00 89.69 182 GLU A CA 1
ATOM 1392 C C . GLU A 1 182 ? 24.476 2.659 -8.562 1.00 89.69 182 GLU A C 1
ATOM 1394 O O . GLU A 1 182 ? 23.421 2.397 -7.980 1.00 89.69 182 GLU A O 1
ATOM 1399 N N . ALA A 1 183 ? 25.197 3.746 -8.265 1.00 90.56 183 ALA A N 1
ATOM 1400 C CA . ALA A 1 183 ? 24.824 4.684 -7.210 1.00 90.56 183 ALA A CA 1
ATOM 1401 C C . ALA A 1 183 ? 23.487 5.389 -7.506 1.00 90.56 183 ALA A C 1
ATOM 1403 O O . ALA A 1 183 ? 22.636 5.472 -6.623 1.00 90.56 183 ALA A O 1
ATOM 1404 N N . ALA A 1 184 ? 23.269 5.820 -8.755 1.00 89.38 184 ALA A N 1
ATOM 1405 C CA . ALA A 1 184 ? 22.044 6.508 -9.167 1.00 89.38 184 ALA A CA 1
ATOM 1406 C C . ALA A 1 184 ? 20.820 5.579 -9.121 1.00 89.38 184 ALA A C 1
ATOM 1408 O O . ALA A 1 184 ? 19.754 5.971 -8.646 1.00 89.38 184 ALA A O 1
ATOM 1409 N N . ARG A 1 185 ? 20.979 4.313 -9.536 1.00 90.94 185 ARG A N 1
ATOM 1410 C CA . ARG A 1 185 ? 19.912 3.301 -9.429 1.00 90.94 185 ARG A CA 1
ATOM 1411 C C . ARG A 1 185 ? 19.520 3.039 -7.979 1.00 90.94 185 ARG A C 1
ATOM 1413 O O . ARG A 1 185 ? 18.334 2.950 -7.664 1.00 90.94 185 ARG A O 1
ATOM 1420 N N . MET A 1 186 ? 20.510 2.911 -7.095 1.00 92.31 186 MET A N 1
ATOM 1421 C CA . MET A 1 186 ? 20.263 2.676 -5.674 1.00 92.31 186 MET A CA 1
ATOM 1422 C C . MET A 1 186 ? 19.570 3.875 -5.017 1.00 92.31 186 MET A C 1
ATOM 1424 O O . MET A 1 186 ? 18.638 3.679 -4.237 1.00 92.31 186 MET A O 1
ATOM 1428 N N . GLU A 1 187 ? 19.983 5.097 -5.351 1.00 92.19 187 GLU A N 1
ATOM 1429 C CA . GLU A 1 187 ? 19.358 6.324 -4.853 1.00 92.19 187 GLU A CA 1
ATOM 1430 C C . GLU A 1 187 ? 17.897 6.442 -5.303 1.00 92.19 187 GLU A C 1
ATOM 1432 O O . GLU A 1 187 ? 17.020 6.658 -4.464 1.00 92.19 187 GLU A O 1
ATOM 1437 N N . TYR A 1 188 ? 17.613 6.202 -6.587 1.00 92.12 188 TYR A N 1
ATOM 1438 C CA . TYR A 1 188 ? 16.248 6.212 -7.118 1.00 92.12 188 TYR A CA 1
ATOM 1439 C C . TYR A 1 188 ? 15.367 5.149 -6.450 1.00 92.12 188 TYR A C 1
ATOM 1441 O O . TYR A 1 188 ? 14.285 5.450 -5.945 1.00 92.12 188 TYR A O 1
ATOM 1449 N N . ALA A 1 189 ? 15.850 3.904 -6.363 1.00 94.12 189 ALA A N 1
ATOM 1450 C CA . ALA A 1 189 ? 15.105 2.819 -5.726 1.00 94.12 189 ALA A CA 1
ATOM 1451 C C . ALA A 1 189 ? 14.807 3.116 -4.242 1.00 94.12 189 ALA A C 1
ATOM 1453 O O . ALA A 1 189 ? 13.712 2.826 -3.748 1.00 94.12 189 ALA A O 1
ATOM 1454 N N . LEU A 1 190 ? 15.757 3.715 -3.515 1.00 94.75 190 LEU A N 1
ATOM 1455 C CA . LEU A 1 190 ? 15.547 4.130 -2.127 1.00 94.75 190 LEU A CA 1
ATOM 1456 C C . LEU A 1 190 ? 14.572 5.305 -2.016 1.00 94.75 190 LEU A C 1
ATOM 1458 O O . LEU A 1 190 ? 13.684 5.263 -1.160 1.00 94.75 190 LEU A O 1
ATOM 1462 N N . GLY A 1 191 ? 14.700 6.317 -2.874 1.00 94.50 191 GLY A N 1
ATOM 1463 C CA . GLY A 1 191 ? 13.802 7.470 -2.914 1.00 94.50 191 GLY A CA 1
ATOM 1464 C C . GLY A 1 191 ? 12.357 7.057 -3.181 1.00 94.50 191 GLY A C 1
ATOM 1465 O O . GLY A 1 191 ? 11.450 7.462 -2.448 1.00 94.50 191 GLY A O 1
ATOM 1466 N N . LEU A 1 192 ? 12.148 6.163 -4.147 1.00 94.62 192 LEU A N 1
ATOM 1467 C CA . LEU A 1 192 ? 10.839 5.599 -4.453 1.00 94.62 192 LEU A CA 1
ATOM 1468 C C . LEU A 1 192 ? 10.278 4.794 -3.270 1.00 94.62 192 LEU A C 1
ATOM 1470 O O . LEU A 1 192 ? 9.137 5.012 -2.855 1.00 94.62 192 LEU A O 1
ATOM 1474 N N . ARG A 1 193 ? 11.086 3.917 -2.658 1.00 95.62 193 ARG A N 1
ATOM 1475 C CA . ARG A 1 193 ? 10.672 3.117 -1.490 1.00 95.62 193 ARG A CA 1
ATOM 1476 C C . ARG A 1 193 ? 10.260 3.993 -0.307 1.00 95.62 193 ARG A C 1
ATOM 1478 O O . ARG A 1 193 ? 9.226 3.732 0.311 1.00 95.62 193 ARG A O 1
ATOM 1485 N N . PHE A 1 194 ? 11.034 5.030 0.013 1.00 96.62 194 PHE A N 1
ATOM 1486 C CA . PHE A 1 194 ? 10.683 5.959 1.088 1.00 96.62 194 PHE A CA 1
ATOM 1487 C C . PHE A 1 194 ? 9.465 6.808 0.741 1.00 96.62 194 PHE A C 1
ATOM 1489 O O . PHE A 1 194 ? 8.631 7.028 1.614 1.00 96.62 194 PHE A O 1
ATOM 1496 N N . THR A 1 195 ? 9.309 7.220 -0.516 1.00 96.56 195 THR A N 1
ATOM 1497 C CA . THR A 1 195 ? 8.121 7.948 -0.980 1.00 96.56 195 THR A CA 1
ATOM 1498 C C . THR A 1 195 ? 6.858 7.116 -0.777 1.00 96.56 195 THR A C 1
ATOM 1500 O O . THR A 1 195 ? 5.896 7.587 -0.165 1.00 96.56 195 THR A O 1
ATOM 1503 N N . VAL A 1 196 ? 6.873 5.854 -1.213 1.00 96.44 196 VAL A N 1
ATOM 1504 C CA . VAL A 1 196 ? 5.749 4.932 -1.014 1.00 96.44 196 VAL A CA 1
ATOM 1505 C C . VAL A 1 196 ? 5.499 4.715 0.480 1.00 96.44 196 VAL A C 1
ATOM 1507 O O . VAL A 1 196 ? 4.363 4.847 0.932 1.00 96.44 196 VAL A O 1
ATOM 1510 N N . ALA A 1 197 ? 6.534 4.492 1.290 1.00 96.12 197 ALA A N 1
ATOM 1511 C CA . ALA A 1 197 ? 6.363 4.321 2.732 1.00 96.12 197 ALA A CA 1
ATOM 1512 C C . ALA A 1 197 ? 5.795 5.559 3.445 1.00 96.12 197 ALA A C 1
ATOM 1514 O O . ALA A 1 197 ? 4.910 5.428 4.295 1.00 96.12 197 ALA A O 1
ATOM 1515 N N . LEU A 1 198 ? 6.258 6.759 3.089 1.00 97.56 198 LEU A N 1
ATOM 1516 C CA . LEU A 1 198 ? 5.721 8.023 3.602 1.00 97.56 198 LEU A CA 1
ATOM 1517 C C . LEU A 1 198 ? 4.249 8.185 3.223 1.00 97.56 198 LEU A C 1
ATOM 1519 O O . LEU A 1 198 ? 3.434 8.561 4.068 1.00 97.56 198 LEU A O 1
ATOM 1523 N N . SER A 1 199 ? 3.905 7.847 1.979 1.00 96.81 199 SER A N 1
ATOM 1524 C CA . SER A 1 199 ? 2.536 7.909 1.476 1.00 96.81 199 SER A CA 1
ATOM 1525 C C . SER A 1 199 ? 1.597 6.978 2.252 1.00 96.81 199 SER A C 1
ATOM 1527 O O . SER A 1 199 ? 0.526 7.413 2.671 1.00 96.81 199 SER A O 1
ATOM 1529 N N . VAL A 1 200 ? 2.014 5.738 2.545 1.00 96.25 200 VAL A N 1
ATOM 1530 C CA . VAL A 1 200 ? 1.208 4.784 3.324 1.00 96.25 200 VAL A CA 1
ATOM 1531 C C . VAL A 1 200 ? 1.087 5.239 4.774 1.00 96.25 200 VAL A C 1
ATOM 1533 O O . VAL A 1 200 ? -0.010 5.223 5.331 1.00 96.25 200 VAL A O 1
ATOM 1536 N N . GLY A 1 201 ? 2.178 5.704 5.391 1.00 96.06 201 GLY A N 1
ATOM 1537 C CA . GLY A 1 201 ? 2.131 6.284 6.734 1.00 96.06 201 GLY A CA 1
ATOM 1538 C C . GLY A 1 201 ? 1.110 7.424 6.823 1.00 96.06 201 GLY A C 1
ATOM 1539 O O . GLY A 1 201 ? 0.253 7.429 7.711 1.00 96.06 201 GLY A O 1
ATOM 1540 N N . PHE A 1 202 ? 1.138 8.350 5.861 1.00 97.00 202 PHE A N 1
ATOM 1541 C CA . PHE A 1 202 ? 0.162 9.435 5.756 1.00 97.00 202 PHE A CA 1
ATOM 1542 C C . PHE A 1 202 ? -1.267 8.922 5.516 1.00 97.00 202 PHE A C 1
ATOM 1544 O O . PHE A 1 202 ? -2.209 9.387 6.163 1.00 97.00 202 PHE A O 1
ATOM 1551 N N . ALA A 1 203 ? -1.438 7.925 4.648 1.00 95.62 203 ALA A N 1
ATOM 1552 C CA . ALA A 1 203 ? -2.727 7.315 4.345 1.00 95.62 203 ALA A CA 1
ATOM 1553 C C . ALA A 1 203 ? -3.392 6.707 5.586 1.00 95.62 203 ALA A C 1
ATOM 1555 O O . ALA A 1 203 ? -4.588 6.909 5.815 1.00 95.62 203 ALA A O 1
ATOM 1556 N N . ILE A 1 204 ? -2.623 6.001 6.422 1.00 94.56 204 ILE A N 1
ATOM 1557 C CA . ILE A 1 204 ? -3.148 5.424 7.664 1.00 94.56 204 ILE A CA 1
ATOM 1558 C C . ILE A 1 204 ? -3.490 6.528 8.664 1.00 94.56 204 ILE A C 1
ATOM 1560 O O . ILE A 1 204 ? -4.550 6.456 9.285 1.00 94.56 204 ILE A O 1
ATOM 1564 N N . VAL A 1 205 ? -2.663 7.568 8.801 1.00 95.19 205 VAL A N 1
ATOM 1565 C CA . VAL A 1 205 ? -2.980 8.734 9.649 1.00 95.19 205 VAL A CA 1
ATOM 1566 C C . VAL A 1 205 ? -4.301 9.369 9.225 1.00 95.19 205 VAL A C 1
ATOM 1568 O O . VAL A 1 205 ? -5.182 9.575 10.065 1.00 95.19 205 VAL A O 1
ATOM 1571 N N . LEU A 1 206 ? -4.471 9.627 7.927 1.00 95.06 206 LEU A N 1
ATOM 1572 C CA . LEU A 1 206 ? -5.705 10.170 7.370 1.00 95.06 206 LEU A CA 1
ATOM 1573 C C . LEU A 1 206 ? -6.887 9.226 7.621 1.00 95.06 206 LEU A C 1
ATOM 1575 O O . LEU A 1 206 ? -7.948 9.677 8.050 1.00 95.06 206 LEU A O 1
ATOM 1579 N N . GLY A 1 207 ? -6.700 7.920 7.419 1.00 93.38 207 GLY A N 1
ATOM 1580 C CA . GLY A 1 207 ? -7.701 6.888 7.679 1.00 93.38 207 GLY A CA 1
ATOM 1581 C C . GLY A 1 207 ? -8.143 6.849 9.144 1.00 93.38 207 GLY A C 1
ATOM 1582 O O . GLY A 1 207 ? -9.336 6.911 9.436 1.00 93.38 207 GLY A O 1
ATOM 1583 N N . VAL A 1 208 ? -7.199 6.833 10.083 1.00 91.81 208 VAL A N 1
ATOM 1584 C CA . VAL A 1 208 ? -7.468 6.887 11.528 1.00 91.81 208 VAL A CA 1
ATOM 1585 C C . VAL A 1 208 ? -8.199 8.176 11.894 1.00 91.81 208 VAL A C 1
ATOM 1587 O O . VAL A 1 208 ? -9.235 8.132 12.563 1.00 91.81 208 VAL A O 1
ATOM 1590 N N . PHE A 1 209 ? -7.719 9.323 11.409 1.00 91.75 209 PHE A N 1
ATOM 1591 C CA . PHE A 1 209 ? -8.363 10.614 11.643 1.00 91.75 209 PHE A CA 1
ATOM 1592 C C . PHE A 1 209 ? -9.804 10.636 11.118 1.00 91.75 209 PHE A C 1
ATOM 1594 O O . PHE A 1 209 ? -10.719 11.100 11.806 1.00 91.75 209 PHE A O 1
ATOM 1601 N N . ARG A 1 210 ? -10.040 10.058 9.937 1.00 92.25 210 ARG A N 1
ATOM 1602 C CA . ARG A 1 210 ? -11.376 9.928 9.352 1.00 92.25 210 ARG A CA 1
ATOM 1603 C C . ARG A 1 210 ? -12.290 9.010 10.169 1.00 92.25 210 ARG A C 1
ATOM 1605 O O . ARG A 1 210 ? -13.458 9.363 10.318 1.00 92.25 210 ARG A O 1
ATOM 1612 N N . ILE A 1 211 ? -11.809 7.896 10.734 1.00 90.81 211 ILE A N 1
ATOM 1613 C CA . ILE A 1 211 ? -12.624 7.045 11.631 1.00 90.81 211 ILE A CA 1
ATOM 1614 C C . ILE A 1 211 ? -13.091 7.845 12.850 1.00 90.81 211 ILE A C 1
ATOM 1616 O O . ILE A 1 211 ? -14.262 7.780 13.232 1.00 90.81 211 ILE A O 1
ATOM 1620 N N . LEU A 1 212 ? -12.191 8.637 13.436 1.00 88.12 212 LEU A N 1
ATOM 1621 C CA . LEU A 1 212 ? -12.493 9.458 14.607 1.00 88.12 212 LEU A CA 1
ATOM 1622 C C . LEU A 1 212 ? -13.514 10.553 14.284 1.00 88.12 212 LEU A C 1
ATOM 1624 O O . LEU A 1 212 ? -14.493 10.725 15.011 1.00 88.12 212 LEU A O 1
ATOM 1628 N N . ARG A 1 213 ? -13.324 11.262 13.165 1.00 88.69 213 ARG A N 1
ATOM 1629 C CA . ARG A 1 213 ? -14.246 12.309 12.698 1.00 88.69 213 ARG A CA 1
ATOM 1630 C C . ARG A 1 21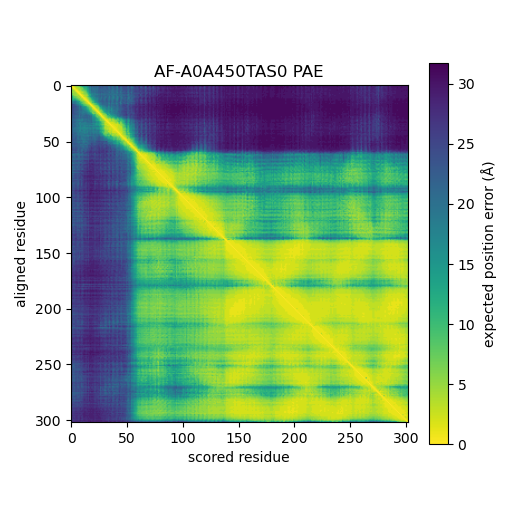3 ? -15.551 11.764 12.122 1.00 88.69 213 ARG A C 1
ATOM 1632 O O . ARG A 1 213 ? -16.532 12.497 12.047 1.00 88.69 213 ARG A O 1
ATOM 1639 N N . GLY A 1 214 ? -15.580 10.496 11.725 1.00 87.62 214 GLY A N 1
ATOM 1640 C CA . GLY A 1 214 ? -16.743 9.869 11.112 1.00 87.62 214 GLY A CA 1
ATOM 1641 C C . GLY A 1 214 ? -17.010 10.269 9.679 1.00 87.62 214 GLY A C 1
ATOM 1642 O O . GLY A 1 214 ? -18.169 10.301 9.271 1.00 87.62 214 GLY A O 1
ATOM 1643 N N . TRP A 1 215 ? -15.965 10.610 8.934 1.00 90.19 215 TRP A N 1
ATOM 1644 C CA . TRP A 1 215 ? -16.126 11.001 7.543 1.00 90.19 215 TRP A CA 1
ATOM 1645 C C . TRP A 1 215 ? -16.479 9.785 6.676 1.00 90.19 215 TRP A C 1
ATOM 1647 O O . TRP A 1 215 ? -15.837 8.736 6.792 1.00 90.19 215 TRP A O 1
ATOM 1657 N N . PRO A 1 216 ? -17.479 9.894 5.787 1.00 89.56 216 PRO A N 1
ATOM 1658 C CA . PRO A 1 216 ? -17.838 8.806 4.883 1.00 89.56 216 PRO A CA 1
ATOM 1659 C C . PRO A 1 216 ? -16.673 8.482 3.934 1.00 89.56 216 PRO A C 1
ATOM 1661 O O . PRO A 1 216 ? -16.024 9.366 3.381 1.00 89.56 216 PRO A O 1
ATOM 1664 N N . VAL A 1 217 ? -16.393 7.186 3.743 1.00 89.69 217 VAL A N 1
ATOM 1665 C CA . VAL A 1 217 ? -15.235 6.704 2.947 1.00 89.69 217 VAL A CA 1
ATOM 1666 C C . VAL A 1 217 ? -15.322 7.040 1.478 1.00 89.69 217 VAL A C 1
ATOM 1668 O O . VAL A 1 217 ? -14.318 7.332 0.843 1.00 89.69 217 VAL A O 1
ATOM 1671 N N . GLN A 1 218 ? -16.548 7.057 0.982 1.00 90.88 218 GLN A N 1
ATOM 1672 C CA . GLN A 1 218 ? -16.864 7.169 -0.427 1.00 90.88 218 GLN A CA 1
ATOM 1673 C C . GLN A 1 218 ? -16.311 8.472 -1.010 1.00 90.88 218 GLN A C 1
ATOM 1675 O O . GLN A 1 218 ? -15.677 8.435 -2.053 1.00 90.88 218 GLN A O 1
ATOM 1680 N N . TYR A 1 219 ? -16.466 9.603 -0.309 1.00 91.44 219 TYR A N 1
ATOM 1681 C CA . TYR A 1 219 ? -16.005 10.901 -0.814 1.00 91.44 219 TYR A CA 1
ATOM 1682 C C . TYR A 1 219 ? -14.485 11.023 -0.856 1.00 91.44 219 TYR A C 1
ATOM 1684 O O . TYR A 1 219 ? -13.946 11.575 -1.807 1.00 91.44 219 TYR A O 1
ATOM 1692 N N . LEU A 1 220 ? -13.788 10.485 0.146 1.00 91.44 220 LEU A N 1
ATOM 1693 C CA . LEU A 1 220 ? -12.327 10.511 0.179 1.00 91.44 220 LEU A CA 1
ATOM 1694 C C . LEU A 1 220 ? -11.729 9.584 -0.888 1.00 91.44 220 LEU A C 1
ATOM 1696 O O . LEU A 1 220 ? -10.763 9.961 -1.541 1.00 91.44 220 LEU A O 1
ATOM 1700 N N . ILE A 1 221 ? -12.321 8.402 -1.097 1.00 92.38 221 ILE A N 1
ATOM 1701 C CA . ILE A 1 221 ? -11.917 7.488 -2.175 1.00 92.38 221 ILE A CA 1
ATOM 1702 C C . ILE A 1 221 ? -12.195 8.121 -3.541 1.00 92.38 221 ILE A C 1
ATOM 1704 O O . ILE A 1 221 ? -11.319 8.121 -4.399 1.00 92.38 221 ILE A O 1
ATOM 1708 N N . LEU A 1 222 ? -13.387 8.689 -3.739 1.00 94.25 222 LEU A N 1
ATOM 1709 C CA . LEU A 1 222 ? -13.764 9.315 -5.005 1.00 94.25 222 LEU A CA 1
ATOM 1710 C C . LEU A 1 222 ? -12.857 10.508 -5.331 1.00 94.25 222 LEU A C 1
ATOM 1712 O O . LEU A 1 222 ? -12.353 10.597 -6.444 1.00 94.25 222 LEU A O 1
ATOM 1716 N N . GLY A 1 223 ? -12.604 11.386 -4.356 1.00 94.75 223 GLY A N 1
ATOM 1717 C CA . GLY A 1 223 ? -11.679 12.508 -4.517 1.00 94.75 223 GLY A CA 1
ATOM 1718 C C . GLY A 1 223 ? -10.241 12.050 -4.758 1.00 94.75 223 GLY A C 1
ATOM 1719 O O . GLY A 1 223 ? -9.554 12.606 -5.608 1.00 94.75 223 GLY A O 1
ATOM 1720 N N . GLY A 1 224 ? -9.809 10.992 -4.071 1.00 94.00 224 GLY A N 1
ATOM 1721 C CA . GLY A 1 224 ? -8.498 10.391 -4.277 1.00 94.00 224 GLY A CA 1
ATOM 1722 C C . GLY A 1 224 ? -8.315 9.832 -5.690 1.00 94.00 224 GLY A C 1
ATOM 1723 O O . GLY A 1 224 ? -7.327 10.150 -6.341 1.00 94.00 224 GLY A O 1
ATOM 1724 N N . TYR A 1 225 ? -9.281 9.061 -6.198 1.00 94.69 225 TYR A N 1
ATOM 1725 C CA . TYR A 1 225 ? -9.218 8.519 -7.559 1.00 94.69 225 TYR A CA 1
ATOM 1726 C C . TYR A 1 225 ? -9.362 9.604 -8.622 1.00 94.69 225 TYR A C 1
ATOM 1728 O O . TYR A 1 225 ? -8.681 9.536 -9.640 1.00 94.69 225 TYR A O 1
ATOM 1736 N N . ALA A 1 226 ? -10.185 10.628 -8.383 1.00 96.00 226 ALA A N 1
ATOM 1737 C CA . ALA A 1 226 ? -10.213 11.804 -9.246 1.00 96.00 226 ALA A CA 1
ATOM 1738 C C . ALA A 1 226 ? -8.826 12.466 -9.305 1.00 96.00 226 ALA A C 1
ATOM 1740 O O . ALA A 1 226 ? -8.346 12.778 -10.391 1.00 96.00 226 ALA A O 1
ATOM 1741 N N . GLY A 1 227 ? -8.146 12.596 -8.161 1.00 95.25 227 GLY A N 1
ATOM 1742 C CA . GLY A 1 227 ? -6.763 13.068 -8.089 1.00 95.25 227 GLY A CA 1
ATOM 1743 C C . GLY A 1 227 ? -5.787 12.182 -8.865 1.00 95.25 227 GLY A C 1
ATOM 1744 O O . GLY A 1 227 ? -4.980 12.704 -9.625 1.00 95.25 227 GLY A O 1
ATOM 1745 N N . VAL A 1 228 ? -5.900 10.855 -8.742 1.00 95.50 228 VAL A N 1
ATOM 1746 C CA . VAL A 1 228 ? -5.084 9.898 -9.508 1.00 95.50 228 VAL A CA 1
ATOM 1747 C C . VAL A 1 228 ? -5.285 10.079 -11.013 1.00 95.50 228 VAL A C 1
ATOM 1749 O O . VAL A 1 228 ? -4.303 10.172 -11.742 1.00 95.50 228 VAL A O 1
ATOM 1752 N N . VAL A 1 229 ? -6.531 10.182 -11.484 1.00 95.69 229 VAL A N 1
ATOM 1753 C CA . VAL A 1 229 ? -6.845 10.382 -12.910 1.00 95.69 229 VAL A CA 1
ATOM 1754 C C . VAL A 1 229 ? -6.279 11.705 -13.420 1.00 95.69 229 VAL A C 1
ATOM 1756 O O . VAL A 1 229 ? -5.650 11.730 -14.474 1.00 95.69 229 VAL A O 1
ATOM 1759 N N . ILE A 1 230 ? -6.458 12.791 -12.663 1.00 95.50 230 ILE A N 1
ATOM 1760 C CA . ILE A 1 230 ? -5.910 14.106 -13.015 1.00 95.50 230 ILE A CA 1
ATOM 1761 C C . ILE A 1 230 ? -4.386 14.025 -13.105 1.00 95.50 230 ILE A C 1
ATOM 1763 O O . ILE A 1 230 ? -3.815 14.432 -14.109 1.00 95.50 230 ILE A O 1
ATOM 1767 N N . MET A 1 231 ? -3.732 13.454 -12.092 1.00 94.12 231 MET A N 1
ATOM 1768 C CA . MET A 1 231 ? -2.276 13.335 -12.066 1.00 94.12 231 MET A CA 1
ATOM 1769 C C . MET A 1 231 ? -1.722 12.415 -13.147 1.00 94.12 231 MET A C 1
ATOM 1771 O O . MET A 1 231 ? -0.659 12.710 -13.678 1.00 94.12 231 MET A O 1
ATOM 1775 N N . THR A 1 232 ? -2.452 11.363 -13.526 1.00 94.06 232 THR A N 1
ATOM 1776 C CA . THR A 1 232 ? -2.062 10.474 -14.631 1.00 94.06 232 THR A CA 1
ATOM 1777 C C . THR A 1 232 ? -1.916 11.261 -15.937 1.00 94.06 232 THR A C 1
ATOM 1779 O O . THR A 1 232 ? -1.024 10.969 -16.719 1.00 94.06 232 THR A O 1
ATOM 1782 N N . GLY A 1 233 ? -2.732 12.302 -16.157 1.00 92.25 233 GLY A N 1
ATOM 1783 C CA . GLY A 1 233 ? -2.623 13.162 -17.341 1.00 92.25 233 GLY A CA 1
ATOM 1784 C C . GLY A 1 233 ? -1.388 14.074 -17.374 1.00 92.25 233 GLY A C 1
ATOM 1785 O O . GLY A 1 233 ? -1.081 14.618 -18.429 1.00 92.25 233 GLY A O 1
ATOM 1786 N N . PHE A 1 234 ? -0.694 14.251 -16.246 1.00 91.88 234 PHE A N 1
ATOM 1787 C CA . PHE A 1 234 ? 0.512 15.084 -16.140 1.00 91.88 234 PHE A CA 1
ATOM 1788 C C . PHE A 1 234 ? 1.782 14.275 -15.846 1.00 91.88 234 PHE A C 1
ATOM 1790 O O . PHE A 1 234 ? 2.873 14.835 -15.882 1.00 91.88 234 PHE A O 1
ATOM 1797 N N . ALA A 1 235 ? 1.652 13.002 -15.466 1.00 91.56 235 ALA A N 1
ATOM 1798 C CA . ALA A 1 235 ? 2.773 12.179 -15.031 1.00 91.56 235 ALA A CA 1
ATOM 1799 C C . ALA A 1 235 ? 3.558 11.622 -16.234 1.00 91.56 235 ALA A C 1
ATOM 1801 O O . ALA A 1 235 ? 2.943 11.319 -17.258 1.00 91.56 235 ALA A O 1
ATOM 1802 N N . PRO A 1 236 ? 4.884 11.429 -16.107 1.00 88.31 236 PRO A N 1
ATOM 1803 C CA . PRO A 1 236 ? 5.676 10.732 -17.120 1.00 88.31 236 PRO A CA 1
ATOM 1804 C C . PRO A 1 236 ? 5.184 9.298 -17.336 1.00 88.31 236 PRO A C 1
ATOM 1806 O O . PRO A 1 236 ? 4.867 8.596 -16.368 1.00 88.31 236 PRO A O 1
ATOM 1809 N N . GLU A 1 237 ? 5.149 8.857 -18.597 1.00 88.81 237 GLU A N 1
ATOM 1810 C CA . GLU A 1 237 ? 4.607 7.551 -19.004 1.00 88.81 237 GLU A CA 1
ATOM 1811 C C . GLU A 1 237 ? 5.299 6.386 -18.287 1.00 88.81 237 GLU A C 1
ATOM 1813 O O . GLU A 1 237 ? 4.657 5.406 -17.899 1.00 88.81 237 GLU A O 1
ATOM 1818 N N . GLU A 1 238 ? 6.592 6.539 -18.016 1.00 85.88 238 GLU A N 1
ATOM 1819 C CA . GLU A 1 238 ? 7.438 5.550 -17.359 1.00 85.88 238 GLU A CA 1
ATOM 1820 C C . GLU A 1 238 ? 7.035 5.316 -15.898 1.00 85.88 238 GLU A C 1
ATOM 1822 O O . GLU A 1 238 ? 7.156 4.205 -15.381 1.00 85.88 238 GLU A O 1
ATOM 1827 N N . ILE A 1 239 ? 6.534 6.353 -15.217 1.00 89.00 239 ILE A N 1
ATOM 1828 C CA . ILE A 1 239 ? 6.224 6.311 -13.779 1.00 89.00 239 ILE A CA 1
ATOM 1829 C C . ILE A 1 239 ? 4.769 5.954 -13.523 1.00 89.00 239 ILE A C 1
ATOM 1831 O O . ILE A 1 239 ? 4.458 5.432 -12.451 1.00 89.00 239 ILE A O 1
ATOM 1835 N N . ILE A 1 240 ? 3.883 6.155 -14.500 1.00 92.44 240 ILE A N 1
ATOM 1836 C CA . ILE A 1 240 ? 2.475 5.765 -14.381 1.00 92.44 240 ILE A CA 1
ATOM 1837 C C . ILE A 1 240 ? 2.378 4.277 -14.017 1.00 92.44 240 ILE A C 1
ATOM 1839 O O . ILE A 1 240 ? 1.783 3.948 -12.991 1.00 92.44 240 ILE A O 1
ATOM 1843 N N . GLY A 1 241 ? 3.022 3.380 -14.774 1.00 91.06 241 GLY A N 1
ATOM 1844 C CA . GLY A 1 241 ? 2.998 1.939 -14.482 1.00 91.06 241 GLY A CA 1
ATOM 1845 C C . GLY A 1 241 ? 3.494 1.613 -13.068 1.00 91.06 241 GLY A C 1
ATOM 1846 O O . GLY A 1 241 ? 2.806 0.943 -12.297 1.00 91.06 241 GLY A O 1
ATOM 1847 N N . ILE A 1 242 ? 4.632 2.200 -12.683 1.00 91.75 242 ILE A N 1
ATOM 1848 C CA . ILE A 1 242 ? 5.237 2.022 -11.355 1.00 91.75 242 ILE A CA 1
ATOM 1849 C C . ILE A 1 242 ? 4.304 2.529 -10.242 1.00 91.75 242 ILE A C 1
ATOM 1851 O O . ILE A 1 242 ? 4.216 1.911 -9.178 1.00 91.75 242 ILE A O 1
ATOM 1855 N N . ALA A 1 243 ? 3.588 3.634 -10.461 1.00 92.88 243 ALA A N 1
ATOM 1856 C CA . ALA A 1 243 ? 2.663 4.208 -9.489 1.00 92.88 243 ALA A CA 1
ATOM 1857 C C . ALA A 1 243 ? 1.459 3.292 -9.224 1.00 92.88 243 ALA A C 1
ATOM 1859 O O . ALA A 1 243 ? 1.093 3.077 -8.063 1.00 92.88 243 ALA A O 1
ATOM 1860 N N . TYR A 1 244 ? 0.866 2.728 -10.279 1.00 93.19 244 TYR A N 1
ATOM 1861 C CA . TYR A 1 244 ? -0.258 1.798 -10.149 1.00 93.19 244 TYR A CA 1
ATOM 1862 C C . TYR A 1 244 ? 0.173 0.463 -9.519 1.00 93.19 244 TYR A C 1
ATOM 1864 O O . TYR A 1 244 ? -0.529 -0.038 -8.633 1.00 93.19 244 TYR A O 1
ATOM 1872 N N . ASP A 1 245 ? 1.355 -0.051 -9.869 1.00 91.62 245 ASP A N 1
ATOM 1873 C CA . ASP A 1 245 ? 1.916 -1.260 -9.254 1.00 91.62 245 ASP A CA 1
ATOM 1874 C C . ASP A 1 245 ? 2.262 -1.044 -7.777 1.00 91.62 245 ASP A C 1
ATOM 1876 O O . ASP A 1 245 ? 1.951 -1.886 -6.931 1.00 91.62 245 ASP A O 1
ATOM 1880 N N . SER A 1 246 ? 2.816 0.122 -7.428 1.00 90.31 246 SER A N 1
ATOM 1881 C CA . SER A 1 246 ? 3.115 0.489 -6.036 1.00 90.31 246 SER A CA 1
ATOM 1882 C C . SER A 1 246 ? 1.855 0.487 -5.168 1.00 90.31 246 SER A C 1
ATOM 1884 O O . SER A 1 246 ? 1.879 0.004 -4.034 1.00 90.31 246 SER A O 1
ATOM 1886 N N . GLY A 1 247 ? 0.725 0.960 -5.705 1.00 88.25 247 GLY A N 1
ATOM 1887 C CA . GLY A 1 247 ? -0.569 0.867 -5.029 1.00 88.25 247 GLY A CA 1
ATOM 1888 C C . GLY A 1 247 ? -0.975 -0.581 -4.729 1.00 88.25 247 GLY A C 1
ATOM 1889 O O . GLY A 1 247 ? -1.399 -0.877 -3.611 1.00 88.25 247 GLY A O 1
ATOM 1890 N N . GLY A 1 248 ? -0.779 -1.500 -5.679 1.00 85.56 248 GLY A N 1
ATOM 1891 C CA . GLY A 1 248 ? -1.030 -2.933 -5.484 1.00 85.56 248 GLY A CA 1
ATOM 1892 C C . GLY A 1 248 ? -0.092 -3.574 -4.457 1.00 85.56 248 GLY A C 1
ATOM 1893 O O . GLY A 1 248 ? -0.545 -4.287 -3.559 1.00 85.56 248 GLY A O 1
ATOM 1894 N N . VAL A 1 249 ? 1.202 -3.255 -4.519 1.00 88.19 249 VAL A N 1
ATOM 1895 C CA . VAL A 1 249 ? 2.232 -3.781 -3.607 1.00 88.19 249 VAL A CA 1
ATOM 1896 C C . VAL A 1 249 ? 1.943 -3.449 -2.143 1.00 88.19 249 VAL A C 1
ATOM 1898 O O . VAL A 1 249 ? 2.159 -4.280 -1.263 1.00 88.19 249 VAL A O 1
ATOM 1901 N N . THR A 1 250 ? 1.411 -2.261 -1.857 1.00 88.44 250 THR A N 1
ATOM 1902 C CA . THR A 1 250 ? 1.088 -1.858 -0.474 1.00 88.44 250 THR A CA 1
ATOM 1903 C C . THR A 1 250 ? -0.078 -2.639 0.139 1.00 88.44 250 THR A C 1
ATOM 1905 O O . THR A 1 250 ? -0.245 -2.636 1.360 1.00 88.44 250 THR A O 1
ATOM 1908 N N . THR A 1 251 ? -0.834 -3.390 -0.671 1.00 87.31 251 THR A N 1
ATOM 1909 C CA . THR A 1 251 ? -1.849 -4.350 -0.203 1.00 87.31 251 THR A CA 1
ATOM 1910 C C . THR A 1 251 ? -1.274 -5.746 0.062 1.00 87.31 251 THR A C 1
ATOM 1912 O O . THR A 1 251 ? -1.937 -6.764 -0.133 1.00 87.31 251 THR A O 1
ATOM 1915 N N . SER A 1 252 ? -0.030 -5.804 0.535 1.00 81.56 252 SER A N 1
ATOM 1916 C CA . SER A 1 252 ? 0.668 -7.058 0.795 1.00 81.56 252 SER A CA 1
ATOM 1917 C C . SER A 1 252 ? 0.064 -7.868 1.944 1.00 81.56 252 SER A C 1
ATOM 1919 O O . SER A 1 252 ? -0.687 -7.379 2.799 1.00 81.56 252 SER A O 1
ATOM 1921 N N . THR A 1 253 ? 0.492 -9.128 2.012 1.00 75.81 253 THR A N 1
ATOM 1922 C CA . THR A 1 253 ? 0.170 -10.077 3.085 1.00 75.81 253 THR A CA 1
ATOM 1923 C C . THR A 1 253 ? 0.631 -9.605 4.465 1.00 75.81 253 THR A C 1
ATOM 1925 O O . THR A 1 253 ? 0.152 -10.125 5.472 1.00 75.81 253 THR A O 1
ATOM 1928 N N . ILE A 1 254 ? 1.554 -8.639 4.530 1.00 79.31 254 ILE A N 1
ATOM 1929 C CA . ILE A 1 254 ? 2.071 -8.059 5.775 1.00 79.31 254 ILE A CA 1
ATOM 1930 C C . ILE A 1 254 ? 1.231 -6.850 6.192 1.00 79.31 254 ILE A C 1
ATOM 1932 O O . ILE A 1 254 ? 0.768 -6.764 7.333 1.00 79.31 254 ILE A O 1
ATOM 1936 N N . THR A 1 255 ? 1.030 -5.917 5.264 1.00 84.94 255 THR A N 1
ATOM 1937 C CA . THR A 1 255 ? 0.460 -4.601 5.558 1.00 84.94 255 THR A CA 1
ATOM 1938 C C . THR A 1 255 ? -1.046 -4.683 5.761 1.00 84.94 255 THR A C 1
ATOM 1940 O O . THR A 1 255 ? -1.553 -4.196 6.774 1.00 84.94 255 THR A O 1
ATOM 1943 N N . VAL A 1 256 ? -1.778 -5.363 4.871 1.00 86.38 256 VAL A N 1
ATOM 1944 C CA . VAL A 1 256 ? -3.251 -5.419 4.934 1.00 86.38 256 VAL A CA 1
ATOM 1945 C C . VAL A 1 256 ? -3.752 -5.894 6.292 1.00 86.38 256 VAL A C 1
ATOM 1947 O O . VAL A 1 256 ? -4.593 -5.203 6.879 1.00 86.38 256 VAL A O 1
ATOM 1950 N N . PRO A 1 257 ? -3.259 -7.012 6.849 1.00 80.25 257 PRO A N 1
ATOM 1951 C CA . PRO A 1 257 ? -3.815 -7.508 8.092 1.00 80.25 257 PRO A CA 1
ATOM 1952 C C . PRO A 1 257 ? -3.479 -6.611 9.295 1.00 80.25 257 PRO A C 1
ATOM 1954 O O . PRO A 1 257 ? -4.328 -6.426 10.166 1.00 80.25 257 PRO A O 1
ATOM 1957 N N . MET A 1 258 ? -2.308 -5.960 9.313 1.00 83.69 258 MET A N 1
ATOM 1958 C CA . MET A 1 258 ? -1.966 -4.986 10.359 1.00 83.69 258 MET A CA 1
ATOM 1959 C C . MET A 1 258 ? -2.825 -3.722 10.297 1.00 83.69 258 MET A C 1
ATOM 1961 O O . MET A 1 258 ? -3.361 -3.279 11.316 1.00 83.69 258 MET A O 1
ATOM 1965 N N . VAL A 1 259 ? -2.978 -3.147 9.102 1.00 87.88 259 VAL A N 1
ATOM 1966 C CA . VAL A 1 259 ? -3.803 -1.951 8.890 1.00 87.88 259 VAL A CA 1
ATOM 1967 C C . VAL A 1 259 ? -5.269 -2.250 9.199 1.00 87.88 259 VAL A C 1
ATOM 1969 O O . VAL A 1 259 ? -5.952 -1.440 9.829 1.00 87.88 259 VAL A O 1
ATOM 1972 N N . THR A 1 260 ? -5.738 -3.443 8.832 1.00 84.94 260 THR A N 1
ATOM 1973 C CA . THR A 1 260 ? -7.091 -3.912 9.147 1.00 84.94 260 THR A CA 1
ATOM 1974 C C . THR A 1 260 ? -7.280 -4.094 10.647 1.00 84.94 260 THR A C 1
ATOM 1976 O O . THR A 1 260 ? -8.281 -3.619 11.172 1.00 84.94 260 THR A O 1
ATOM 1979 N N . ALA A 1 261 ? -6.334 -4.716 11.357 1.00 84.06 261 ALA A N 1
ATOM 1980 C CA . ALA A 1 261 ? -6.414 -4.884 12.809 1.00 84.06 261 ALA A CA 1
ATOM 1981 C C . ALA A 1 261 ? -6.496 -3.530 13.535 1.00 84.06 261 ALA A C 1
ATOM 1983 O O . ALA A 1 261 ? -7.355 -3.335 14.396 1.00 84.06 261 ALA A O 1
ATOM 1984 N N . LEU A 1 262 ? -5.674 -2.555 13.129 1.00 86.31 262 LEU A N 1
ATOM 1985 C CA . LEU A 1 262 ? -5.743 -1.182 13.639 1.00 86.31 262 LEU A CA 1
ATOM 1986 C C . LEU A 1 262 ? -7.103 -0.533 13.333 1.00 86.31 262 LEU A C 1
ATOM 1988 O O . LEU A 1 262 ? -7.743 0.024 14.226 1.00 86.31 262 LEU A O 1
ATOM 1992 N N . GLY A 1 263 ? -7.559 -0.618 12.084 1.00 88.06 263 GLY A N 1
ATOM 1993 C CA . GLY A 1 263 ? -8.808 -0.019 11.620 1.00 88.06 263 GLY A CA 1
ATOM 1994 C C . GLY A 1 263 ? -10.056 -0.588 12.281 1.00 88.06 263 GLY A C 1
ATOM 1995 O O . GLY A 1 263 ? -10.885 0.153 12.812 1.00 88.06 263 GLY A O 1
ATOM 1996 N N . VAL A 1 264 ? -10.188 -1.913 12.252 1.00 84.31 264 VAL A N 1
ATOM 1997 C CA . VAL A 1 264 ? -11.290 -2.670 12.855 1.00 84.31 264 VAL A CA 1
ATOM 1998 C C . VAL A 1 264 ? -11.256 -2.533 14.372 1.00 84.31 264 VAL A C 1
ATOM 2000 O O . VAL A 1 264 ? -12.309 -2.296 14.968 1.00 84.31 264 VAL A O 1
ATOM 2003 N N . GLY A 1 265 ? -10.077 -2.612 14.998 1.00 79.69 265 GLY A N 1
ATOM 2004 C CA . GLY A 1 265 ? -9.907 -2.413 16.437 1.00 79.69 265 GLY A CA 1
ATOM 2005 C C . GLY A 1 265 ? -10.345 -1.017 16.879 1.00 79.69 265 GLY A C 1
ATOM 2006 O O . GLY A 1 265 ? -11.154 -0.876 17.801 1.00 79.69 265 GLY A O 1
ATOM 2007 N N . LEU A 1 266 ? -9.903 0.020 16.163 1.00 84.06 266 LEU A N 1
ATOM 2008 C CA . LEU A 1 266 ? -10.291 1.401 16.442 1.00 84.06 266 LEU A CA 1
ATOM 2009 C C . LEU A 1 266 ? -11.793 1.622 16.221 1.00 84.06 266 LEU A C 1
ATOM 2011 O O . LEU A 1 266 ? -12.472 2.135 17.112 1.00 84.06 266 LEU A O 1
ATOM 2015 N N . ALA A 1 267 ? -12.338 1.187 15.084 1.00 85.75 267 ALA A N 1
ATOM 2016 C CA . ALA A 1 267 ? -13.763 1.314 14.787 1.00 85.75 267 ALA A CA 1
ATOM 2017 C C . ALA A 1 267 ? -14.642 0.545 15.790 1.00 85.75 267 ALA A C 1
ATOM 2019 O O . ALA A 1 267 ? -15.707 1.025 16.159 1.00 85.75 267 ALA A O 1
ATOM 2020 N N . SER A 1 268 ? -14.189 -0.608 16.288 1.00 82.38 268 SER A N 1
ATOM 2021 C CA . SER A 1 268 ? -14.919 -1.390 17.300 1.00 82.38 268 SER A CA 1
ATOM 2022 C C . SER A 1 268 ? -14.895 -0.743 18.687 1.00 82.38 268 SER A C 1
ATOM 2024 O O . SER A 1 268 ? -15.790 -0.984 19.497 1.00 82.38 268 SER A O 1
ATOM 2026 N N . SER A 1 269 ? -13.886 0.084 18.972 1.00 78.88 269 SER A N 1
ATOM 2027 C CA . SER A 1 269 ? -13.764 0.799 20.247 1.00 78.88 269 SER A CA 1
ATOM 2028 C C . SER A 1 269 ? -14.630 2.067 20.331 1.00 78.88 269 SER A C 1
ATOM 2030 O O . SER A 1 269 ? -14.859 2.575 21.429 1.00 78.88 269 SER A O 1
ATOM 2032 N N . ILE A 1 270 ? -15.142 2.563 19.198 1.00 82.25 270 ILE A N 1
ATOM 2033 C CA . ILE A 1 270 ? -15.908 3.812 19.105 1.00 82.25 270 ILE A CA 1
ATOM 2034 C C . ILE A 1 270 ? -17.390 3.497 18.873 1.00 82.25 270 ILE A C 1
ATOM 2036 O O . ILE A 1 270 ? -17.766 2.830 17.909 1.00 82.25 270 ILE A O 1
ATOM 2040 N N . GLN A 1 271 ? -18.268 4.016 19.736 1.00 77.25 271 GLN A N 1
ATOM 2041 C CA . GLN A 1 271 ? -19.711 3.825 19.572 1.00 77.25 271 GLN A CA 1
ATOM 2042 C C . GLN A 1 271 ? -20.225 4.492 18.287 1.00 77.25 271 GLN A C 1
ATOM 2044 O O . GLN A 1 271 ? -19.875 5.626 17.973 1.00 77.25 271 GLN A O 1
ATOM 2049 N N . GLY A 1 272 ? -21.090 3.786 17.554 1.00 79.31 272 GLY A N 1
ATOM 2050 C CA . GLY A 1 272 ? -21.701 4.290 16.319 1.00 79.31 272 GLY A CA 1
ATOM 2051 C C . GLY A 1 272 ? -20.845 4.125 15.059 1.00 79.31 272 GLY A C 1
ATOM 2052 O O . GLY A 1 272 ? -21.286 4.532 13.986 1.00 79.31 272 GLY A O 1
ATOM 2053 N N . ARG A 1 273 ? -19.659 3.509 15.159 1.00 82.94 273 ARG A N 1
ATOM 2054 C CA . ARG A 1 273 ? -18.837 3.136 14.000 1.00 82.94 273 ARG A CA 1
ATOM 2055 C C . ARG A 1 273 ? -19.117 1.711 13.555 1.00 82.94 273 ARG A C 1
ATOM 2057 O O . ARG A 1 273 ? -19.493 0.856 14.358 1.00 82.94 273 ARG A O 1
ATOM 2064 N N . ASN A 1 274 ? -18.957 1.469 12.258 1.00 79.62 274 ASN A N 1
ATOM 2065 C CA . ASN A 1 274 ? -19.126 0.143 11.681 1.00 79.62 274 ASN A CA 1
ATOM 2066 C C . ASN A 1 274 ? -17.745 -0.395 11.281 1.00 79.62 274 ASN A C 1
ATOM 2068 O O . ASN A 1 274 ? -17.166 0.105 10.316 1.00 79.62 274 ASN A O 1
ATOM 2072 N N . PRO A 1 275 ? -17.225 -1.431 11.967 1.00 79.38 275 PRO A N 1
ATOM 2073 C CA . PRO A 1 275 ? -15.893 -1.962 11.693 1.00 79.38 275 PRO A CA 1
ATOM 2074 C C . PRO A 1 275 ? -15.692 -2.424 10.248 1.00 79.38 275 PRO A C 1
ATOM 2076 O O . PRO A 1 275 ? -14.581 -2.337 9.732 1.00 79.3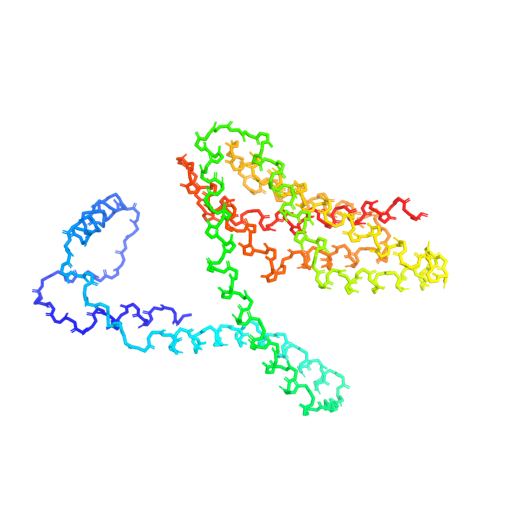8 275 PRO A O 1
ATOM 2079 N N . PHE A 1 276 ? -16.759 -2.856 9.572 1.00 73.56 276 PHE A N 1
ATOM 2080 C CA . PHE A 1 276 ? -16.681 -3.275 8.178 1.00 73.56 276 PHE A CA 1
ATOM 2081 C C . PHE A 1 276 ? -16.446 -2.091 7.232 1.00 73.56 276 PHE A C 1
ATOM 2083 O O . PHE A 1 276 ? -15.525 -2.127 6.427 1.00 73.56 276 PHE A O 1
ATOM 2090 N N . SER A 1 277 ? -17.239 -1.020 7.327 1.00 76.69 277 SER A N 1
ATOM 2091 C CA . SER A 1 277 ? -17.094 0.127 6.416 1.00 76.69 277 SER A CA 1
ATOM 2092 C C . SER A 1 277 ? -15.954 1.064 6.807 1.00 76.69 277 SER A C 1
ATOM 2094 O O . SER A 1 277 ? -15.327 1.667 5.939 1.00 76.69 277 SER A O 1
ATOM 2096 N N . ASP A 1 278 ? -15.709 1.222 8.108 1.00 81.25 278 ASP A N 1
ATOM 2097 C CA . ASP A 1 278 ? -14.711 2.152 8.629 1.00 81.25 278 ASP A CA 1
ATOM 2098 C C . ASP A 1 278 ? -13.321 1.523 8.705 1.00 81.25 278 ASP A C 1
ATOM 2100 O O . ASP A 1 278 ? -12.354 2.168 8.308 1.00 81.25 278 ASP A O 1
ATOM 2104 N N . GLY A 1 279 ? -13.225 0.268 9.154 1.00 77.50 279 GLY A N 1
ATOM 2105 C CA . GLY A 1 279 ? -11.953 -0.434 9.318 1.00 77.50 279 GLY A CA 1
ATOM 2106 C C . GLY A 1 279 ? -11.320 -0.846 7.991 1.00 77.50 279 GLY A C 1
ATOM 2107 O O . GLY A 1 279 ? -10.159 -0.530 7.745 1.00 77.50 279 GLY A O 1
ATOM 2108 N N . PHE A 1 280 ? -12.082 -1.472 7.087 1.00 79.44 280 PHE A N 1
ATOM 2109 C CA . PHE A 1 280 ? -11.553 -1.866 5.770 1.00 79.44 280 PHE A CA 1
ATOM 2110 C C . PHE A 1 280 ? -11.253 -0.666 4.864 1.00 79.44 280 PHE A C 1
ATOM 2112 O O . PHE A 1 280 ? -10.427 -0.770 3.960 1.00 79.44 280 PHE A O 1
ATOM 2119 N N . GLY A 1 281 ? -11.863 0.494 5.130 1.00 85.69 281 GLY A N 1
ATOM 2120 C CA . GLY A 1 281 ? -11.586 1.727 4.397 1.00 85.69 281 GLY A CA 1
ATOM 2121 C C . GLY A 1 281 ? -10.120 2.171 4.464 1.00 85.69 281 GLY A C 1
ATOM 2122 O O . GLY A 1 281 ? -9.657 2.815 3.527 1.00 85.69 281 GLY A O 1
ATOM 2123 N N . LEU A 1 282 ? -9.364 1.802 5.511 1.00 89.19 282 LEU A N 1
ATOM 2124 C CA . LEU A 1 282 ? -7.931 2.118 5.571 1.00 89.19 282 LEU A CA 1
ATOM 2125 C C . LEU A 1 282 ? -7.111 1.413 4.492 1.00 89.19 282 LEU A C 1
ATOM 2127 O O . LEU A 1 282 ? -6.124 1.985 4.040 1.00 89.19 282 LEU A O 1
ATOM 2131 N N . ILE A 1 283 ? -7.514 0.214 4.064 1.00 90.81 283 ILE A N 1
ATOM 2132 C CA . ILE A 1 283 ? -6.808 -0.524 3.007 1.00 90.81 283 ILE A CA 1
ATOM 2133 C C . ILE A 1 283 ? -6.871 0.273 1.702 1.00 90.81 283 ILE A C 1
ATOM 2135 O O . ILE A 1 283 ? -5.860 0.446 1.033 1.00 90.81 283 ILE A O 1
ATOM 2139 N N . ALA A 1 284 ? -8.048 0.822 1.387 1.00 91.06 284 ALA A N 1
ATOM 2140 C CA . ALA A 1 284 ? -8.238 1.635 0.192 1.00 91.06 284 ALA A CA 1
ATOM 2141 C C . ALA A 1 284 ? -7.377 2.907 0.213 1.00 91.06 284 ALA A C 1
ATOM 2143 O O . ALA A 1 284 ? -6.838 3.298 -0.817 1.00 91.06 284 ALA A O 1
ATOM 2144 N N . PHE A 1 285 ? -7.204 3.546 1.377 1.00 92.62 285 PHE A N 1
ATOM 2145 C CA . PHE A 1 285 ? -6.282 4.680 1.494 1.00 92.62 285 PHE A CA 1
ATOM 2146 C C . PHE A 1 285 ? -4.833 4.250 1.313 1.00 92.62 285 PHE A C 1
ATOM 2148 O O . PHE A 1 285 ? -4.105 4.892 0.559 1.00 92.62 285 PHE A O 1
ATOM 2155 N N . ALA A 1 286 ? -4.437 3.153 1.962 1.00 92.56 286 ALA A N 1
ATOM 2156 C CA . ALA A 1 286 ? -3.086 2.621 1.867 1.00 92.56 286 ALA A CA 1
ATOM 2157 C C . ALA A 1 286 ? -2.690 2.289 0.422 1.00 92.56 286 ALA A C 1
ATOM 2159 O O . ALA A 1 286 ? -1.537 2.509 0.088 1.00 92.56 286 ALA A O 1
ATOM 2160 N N . SER A 1 287 ? -3.623 1.855 -0.437 1.00 92.62 287 SER A N 1
ATOM 2161 C CA . SER A 1 287 ? -3.355 1.608 -1.863 1.00 92.62 287 SER A CA 1
ATOM 2162 C C . SER A 1 287 ? -3.442 2.854 -2.746 1.00 92.62 287 SER A C 1
ATOM 2164 O O . SER A 1 287 ? -2.741 2.953 -3.749 1.00 92.62 287 SER A O 1
ATOM 2166 N N . LEU A 1 288 ? -4.316 3.806 -2.410 1.00 94.75 288 LEU A N 1
ATOM 2167 C CA . LEU A 1 288 ? -4.588 4.977 -3.247 1.00 94.75 288 LEU A CA 1
ATOM 2168 C C . LEU A 1 288 ? -3.511 6.056 -3.110 1.00 94.75 288 LEU A C 1
ATOM 2170 O O . LEU A 1 288 ? -3.094 6.655 -4.099 1.00 94.75 288 LEU A O 1
ATOM 2174 N N . THR A 1 289 ? -3.067 6.340 -1.886 1.00 95.31 289 THR A N 1
ATOM 2175 C CA . THR A 1 289 ? -2.102 7.420 -1.628 1.00 95.31 289 THR A CA 1
ATOM 2176 C C . THR A 1 289 ? -0.724 7.184 -2.270 1.00 95.31 289 THR A C 1
ATOM 2178 O O . THR A 1 289 ? -0.185 8.152 -2.811 1.00 95.31 289 THR A O 1
ATOM 2181 N N . PRO A 1 290 ? -0.171 5.952 -2.313 1.00 95.38 290 PRO A N 1
ATOM 2182 C CA . PRO A 1 290 ? 1.050 5.659 -3.063 1.00 95.38 290 PRO A CA 1
ATOM 2183 C C . PRO A 1 290 ? 0.984 6.052 -4.528 1.00 95.38 290 PRO A C 1
ATOM 2185 O O . PRO A 1 290 ? 1.947 6.619 -5.026 1.00 95.38 290 PRO A O 1
ATOM 2188 N N . MET A 1 291 ? -0.147 5.828 -5.205 1.00 95.38 291 MET A N 1
ATOM 2189 C CA . MET A 1 291 ? -0.288 6.182 -6.622 1.00 95.38 291 MET A CA 1
ATOM 2190 C C . MET A 1 291 ? -0.035 7.679 -6.833 1.00 95.38 291 MET A C 1
ATOM 2192 O O . MET A 1 291 ? 0.742 8.077 -7.695 1.00 95.38 291 MET A O 1
ATOM 2196 N N . ILE A 1 292 ? -0.641 8.511 -5.982 1.00 95.25 292 ILE A N 1
ATOM 2197 C CA . ILE A 1 292 ? -0.488 9.970 -6.009 1.00 95.25 292 ILE A CA 1
ATOM 2198 C C . ILE A 1 292 ? 0.960 10.364 -5.692 1.00 95.25 292 ILE A C 1
ATOM 2200 O O . ILE A 1 292 ? 1.564 11.149 -6.416 1.00 95.25 292 ILE A O 1
ATOM 2204 N N . PHE A 1 293 ? 1.541 9.816 -4.626 1.00 96.00 293 PHE A N 1
ATOM 2205 C CA . PHE A 1 293 ? 2.885 10.196 -4.188 1.00 96.00 293 PHE A CA 1
ATOM 2206 C C . PHE A 1 293 ? 3.973 9.758 -5.172 1.00 96.00 293 PHE A C 1
ATOM 2208 O O . PHE A 1 293 ? 4.909 10.517 -5.400 1.00 96.00 293 PHE A O 1
ATOM 2215 N N . VAL A 1 294 ? 3.850 8.574 -5.774 1.00 95.06 294 VAL A N 1
ATOM 2216 C CA . VAL A 1 294 ? 4.811 8.068 -6.766 1.00 95.06 294 VAL A CA 1
ATOM 2217 C C . VAL A 1 294 ? 4.748 8.880 -8.054 1.00 95.06 294 VAL A C 1
ATOM 2219 O O . VAL A 1 294 ? 5.790 9.276 -8.565 1.00 95.06 294 VAL A O 1
ATOM 2222 N N . MET A 1 295 ? 3.549 9.208 -8.543 1.00 94.50 295 MET A N 1
ATOM 2223 C CA . MET A 1 295 ? 3.409 10.123 -9.681 1.00 94.50 295 MET A CA 1
ATOM 2224 C C . MET A 1 295 ? 4.002 11.506 -9.366 1.00 94.50 295 MET A C 1
ATOM 2226 O O . MET A 1 295 ? 4.713 12.065 -10.195 1.00 94.50 295 MET A O 1
ATOM 2230 N N . GLY A 1 296 ? 3.778 12.031 -8.156 1.00 93.88 296 GLY A N 1
ATOM 2231 C CA . GLY A 1 296 ? 4.378 13.294 -7.716 1.00 93.88 296 GLY A CA 1
ATOM 2232 C C . GLY A 1 296 ? 5.906 13.232 -7.619 1.00 93.88 296 GLY A C 1
ATOM 2233 O O . GLY A 1 296 ? 6.583 14.163 -8.036 1.00 93.88 296 GLY A O 1
ATOM 2234 N N . TYR A 1 297 ? 6.457 12.123 -7.126 1.00 92.44 297 TYR A N 1
ATOM 2235 C CA . TYR A 1 297 ? 7.899 11.863 -7.111 1.00 92.44 297 TYR A CA 1
ATOM 2236 C C . TYR A 1 297 ? 8.480 11.834 -8.523 1.00 92.44 297 TYR A C 1
ATOM 2238 O O . TYR A 1 297 ? 9.531 12.420 -8.763 1.00 92.44 297 TYR A O 1
ATOM 2246 N N . GLY A 1 298 ? 7.760 11.231 -9.467 1.00 87.69 298 GLY A N 1
ATOM 2247 C CA . GLY A 1 298 ? 8.161 11.219 -10.863 1.00 87.69 298 GLY A CA 1
ATOM 2248 C C . GLY A 1 298 ? 8.243 12.590 -11.508 1.00 87.69 298 GLY A C 1
ATOM 2249 O O . GLY A 1 298 ? 9.239 12.901 -12.149 1.00 87.69 298 GLY A O 1
ATOM 2250 N N . MET A 1 299 ? 7.247 13.436 -11.256 1.00 89.25 299 MET A N 1
ATOM 2251 C CA . MET A 1 299 ? 7.232 14.821 -11.739 1.00 89.25 299 MET A CA 1
ATOM 2252 C C . MET A 1 299 ? 8.344 15.696 -11.139 1.00 89.25 299 MET A C 1
ATOM 2254 O O . MET A 1 299 ? 8.639 16.748 -11.690 1.00 89.25 299 MET A O 1
ATOM 2258 N N . LEU A 1 300 ? 8.912 15.321 -9.987 1.00 87.00 300 LEU A N 1
ATOM 2259 C CA . LEU A 1 300 ? 9.978 16.084 -9.323 1.00 87.00 300 LEU A CA 1
ATOM 2260 C C . LEU A 1 300 ? 11.386 15.700 -9.787 1.00 87.00 300 LEU A C 1
ATOM 2262 O O . LEU A 1 300 ? 12.320 16.464 -9.553 1.00 87.00 300 LEU A O 1
ATOM 2266 N N . ILE A 1 301 ? 11.549 14.497 -10.339 1.00 79.44 301 ILE A N 1
ATOM 2267 C CA . ILE A 1 301 ? 12.855 13.943 -10.730 1.00 79.44 301 ILE A CA 1
ATOM 2268 C C . ILE A 1 301 ? 13.112 14.074 -12.226 1.00 79.44 301 ILE A C 1
ATOM 2270 O O . ILE A 1 301 ? 14.274 14.128 -12.627 1.00 79.44 301 ILE A O 1
ATOM 2274 N N . GLN A 1 302 ? 12.044 14.104 -13.019 1.00 64.75 302 GLN A N 1
ATOM 2275 C CA . GLN A 1 302 ? 12.087 14.433 -14.438 1.00 64.75 302 GLN A CA 1
ATOM 2276 C C . GLN A 1 302 ? 12.475 15.902 -14.655 1.00 64.75 302 GLN A C 1
ATOM 2278 O O . GLN A 1 302 ? 13.227 16.160 -15.622 1.00 64.75 302 GLN A O 1
#

Solvent-accessibl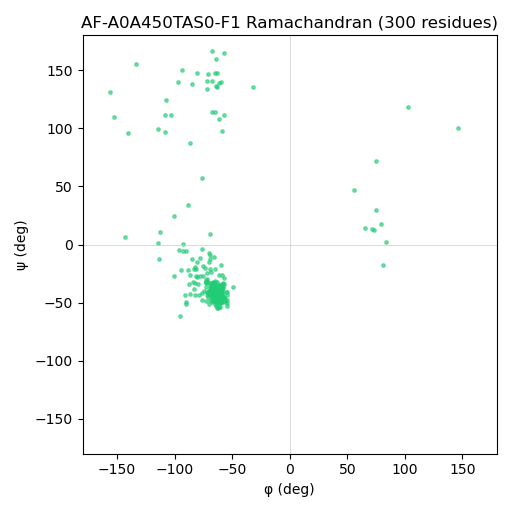e surface area (backbone atoms only — not comparable to full-atom values): 16343 Å² total; per-residue (Å²): 145,76,82,67,63,67,66,50,57,70,58,71,74,58,89,69,84,92,76,81,88,81,77,88,88,84,84,92,84,56,65,68,65,50,52,54,53,48,51,51,53,50,57,59,56,74,72,39,83,72,65,76,66,75,60,80,93,70,69,62,64,61,57,48,51,55,50,42,45,53,48,40,49,63,69,46,44,61,58,53,49,52,52,48,45,45,38,53,71,72,66,64,46,80,78,78,62,60,68,61,52,52,52,49,52,53,52,48,41,51,50,52,35,54,48,54,54,48,39,62,72,53,51,28,57,48,36,23,52,50,32,37,49,32,67,72,71,65,44,60,69,62,46,41,53,50,37,21,51,50,31,22,51,47,45,60,68,31,66,66,47,58,52,53,22,50,50,50,26,53,52,34,33,77,72,63,67,43,62,90,46,72,65,50,33,52,50,47,19,50,52,49,39,49,44,40,10,51,24,19,9,51,20,33,30,52,36,53,51,31,58,74,74,61,57,68,59,65,60,58,51,51,52,47,51,52,49,42,56,56,47,58,78,73,33,54,76,80,37,51,59,53,11,56,49,47,13,56,50,51,62,32,91,69,39,42,57,49,51,33,25,34,28,28,27,38,23,66,64,40,90,94,51,49,35,70,68,51,3,52,44,27,54,57,31,30,25,50,36,17,29,46,41,42,32,52,53,41,62,73,66,107

Mean predicted aligned error: 13.55 Å

pLDDT: mean 76.91, std 20.79, range [25.3, 97.56]